Protein AF-0000000080325550 (afdb_homodimer)

Solvent-accessible surface area (backbone atoms only — not comparable to full-atom values): 17969 Å² total; per-residue (Å²): 131,55,72,52,56,52,50,46,54,48,49,55,58,52,45,56,46,51,52,57,49,58,66,58,60,56,87,90,42,40,81,44,50,91,39,94,78,46,65,27,43,44,57,47,51,30,51,45,29,46,37,42,32,52,41,32,48,47,76,74,41,61,54,48,44,37,68,82,51,64,86,69,80,62,86,64,88,43,61,68,49,42,50,50,49,24,50,53,20,41,51,46,22,50,51,42,44,71,70,52,54,76,72,58,34,69,37,67,30,35,36,25,52,65,90,43,76,75,44,78,42,32,29,46,52,49,40,49,49,38,55,49,46,38,43,23,52,47,28,38,50,50,53,54,37,46,68,69,71,39,79,49,74,44,80,93,53,58,24,88,68,34,70,74,120,132,55,72,50,56,50,52,47,53,49,50,54,58,52,45,56,46,49,52,57,52,56,67,58,59,57,89,90,42,41,81,44,52,92,38,93,77,46,65,28,44,44,58,46,52,30,51,45,29,45,37,42,34,51,42,31,48,46,76,73,43,59,55,50,43,36,67,84,51,65,87,71,80,63,86,64,88,45,60,68,50,41,50,49,49,24,51,53,19,42,52,45,22,50,49,42,44,73,69,51,55,77,72,59,34,68,37,68,30,35,36,27,53,68,90,42,76,76,46,77,40,32,29,45,53,50,40,50,49,38,55,49,46,38,44,23,51,47,29,37,48,49,53,54,36,45,69,71,72,38,78,49,75,42,81,94,54,58,23,90,66,33,70,73,123

pLDDT: mean 95.15, std 6.58, range [48.16, 98.81]

Radius of gyration: 19.38 Å; Cα contacts (8 Å, |Δi|>4): 480; chains: 2; bounding box: 51×46×44 Å

Sequence (330 aa):
MSTIQNLLKELIEESAVTRKMLERIPADKHDWQPHEKSMSIKKLAGHIAELPDWISMTFNTDGLNFADYPYQSPVWNSNSDLLEIFEKALEGAKTSLENGKEEDLQLNWTLRNGDQVLMSKTKGEVIRHSMSQIVHHRAQLGVYLRLLDVPIPGSYGPSADEQGFMSTIQNLLKELIEESAVTRKMLERIPADKHDWQPHEKSMSIKKLAGHIAELPDWISMTFNTDGLNFADYPYQSPVWNSNSDLLEIFEKALEGAKTSLENGKEEDLQLNWTLRNGDQVLMSKTKGEVIRHSMSQIVHHRAQLGVYLRLLDVPIPGSYGPSADEQGF

InterPro domains:
  IPR007837 DNA damage-inducible protein DinB [PF05163] (1-159)
  IPR034660 DinB/YfiT-like putative metalloenzymes [G3DSA:1.20.120.450] (2-147)
  IPR034660 DinB/YfiT-like putative metalloenzymes [SSF109854] (1-157)

Nearest PDB structures (foldseek):
  3gor-assembly2_D  TM=7.686E-01  e=1.292E-06  Geobacillus stearothermophilus
  3dka-assembly1_B  TM=8.214E-01  e=3.191E-06  Bacillus subtilis
  3dka-assembly1_A  TM=8.314E-01  e=4.739E-06  Bacillus subtilis
  2p1a-assembly1_A  TM=7.806E-01  e=1.188E-04  Bacillus cereus ATCC 10987
  2p1a-assembly1_B  TM=8.042E-01  e=5.162E-04  Bacillus cereus ATCC 10987

Foldseek 3Di:
DALLVVLLVVLVLQLVQLLQLLLQDDLVQQQPDPDPPDHGNVQLLQLLLQLLLQLLVLLVDQEDECQVPPDDGDDDRDSVRSSVSNVVSSVSSNVSSVPDDSVQQQHWHWYYHVVGTPDIDGSVVSSVVSVVVSVVSSVVSVVVCVVVVTDGADRPAGDPRGNDD/DALLVVLLVVLVLQLVQLLQLLLQDDLVQQQPDPDPPDHGNVQLLQLLLQLLLQLLVLLVDQEDECQVPPDDGDDDRDSVRSSVSNVVSSVSSNVSSVPDDSVQQQHWHWYYHVPGTPDIDGSVVSSVVSVVVSVVSSVVSVVVCVVVVTDGADRPAGDPRGNDD

Organism: NCBI:txid1503925

Structure (mmCIF, N/CA/C/O backbone):
data_AF-0000000080325550-model_v1
#
loop_
_entity.id
_entity.type
_entity.pdbx_description
1 polymer 'Damage-inducible protein DinB'
#
loop_
_atom_site.group_PDB
_atom_site.id
_atom_site.type_symbol
_atom_site.label_atom_id
_atom_site.label_alt_id
_atom_site.label_comp_id
_atom_site.label_asym_id
_atom_site.label_entity_id
_atom_site.label_seq_id
_atom_site.pdbx_PDB_ins_code
_atom_site.Cartn_x
_atom_site.Cartn_y
_atom_site.Cartn_z
_atom_site.occupancy
_atom_site.B_iso_or_equiv
_atom_site.auth_seq_id
_atom_site.auth_comp_id
_atom_site.auth_asym_id
_atom_site.auth_atom_id
_atom_site.pdbx_PDB_model_num
ATOM 1 N N . MET A 1 1 ? 1.054 -16.406 -17.125 1 77.81 1 MET A N 1
ATOM 2 C CA . MET A 1 1 ? 2.301 -15.781 -16.688 1 77.81 1 MET A CA 1
ATOM 3 C C . MET A 1 1 ? 2.822 -16.406 -15.406 1 77.81 1 MET A C 1
ATOM 5 O O . MET A 1 1 ? 2.041 -16.906 -14.594 1 77.81 1 MET A O 1
ATOM 9 N N . SER A 1 2 ? 4.168 -16.391 -15.367 1 90.56 2 SER A N 1
ATOM 10 C CA . SER A 1 2 ? 4.785 -16.922 -14.156 1 90.56 2 SER A CA 1
ATOM 11 C C . SER A 1 2 ? 4.688 -15.938 -13 1 90.56 2 SER A C 1
ATOM 13 O O . SER A 1 2 ? 4.293 -14.789 -13.195 1 90.56 2 SER A O 1
ATOM 15 N N . THR A 1 3 ? 4.934 -16.328 -11.734 1 93.75 3 THR A N 1
ATOM 16 C CA . THR A 1 3 ? 4.914 -15.438 -10.57 1 93.75 3 THR A CA 1
ATOM 17 C C . THR A 1 3 ? 5.918 -14.305 -10.742 1 93.75 3 THR A C 1
ATOM 19 O O . THR A 1 3 ? 5.605 -13.141 -10.461 1 93.75 3 THR A O 1
ATOM 22 N N . ILE A 1 4 ? 7.074 -14.609 -11.273 1 96.44 4 ILE A N 1
ATOM 23 C CA . ILE A 1 4 ? 8.141 -13.625 -11.43 1 96.44 4 ILE A CA 1
ATOM 24 C C . ILE A 1 4 ? 7.727 -12.578 -12.461 1 96.44 4 ILE A C 1
ATOM 26 O O . ILE A 1 4 ? 7.941 -11.383 -12.266 1 96.44 4 ILE A O 1
ATOM 30 N N . GLN A 1 5 ? 7.16 -12.977 -13.508 1 95.56 5 GLN A N 1
ATOM 31 C CA . GLN A 1 5 ? 6.715 -12.047 -14.539 1 95.56 5 GLN A CA 1
ATOM 32 C C . GLN A 1 5 ? 5.629 -11.117 -14 1 95.56 5 GLN A C 1
ATOM 34 O O . GLN A 1 5 ? 5.594 -9.93 -14.344 1 95.56 5 GLN A O 1
ATOM 39 N N . ASN A 1 6 ? 4.734 -11.672 -13.188 1 95.25 6 ASN A N 1
ATOM 40 C CA . ASN A 1 6 ? 3.697 -10.852 -12.578 1 95.25 6 ASN A CA 1
ATOM 41 C C . ASN A 1 6 ? 4.293 -9.812 -11.625 1 95.25 6 ASN A C 1
ATOM 43 O O . ASN A 1 6 ? 3.855 -8.664 -11.602 1 95.25 6 ASN A O 1
ATOM 47 N N . LEU A 1 7 ? 5.277 -10.258 -10.828 1 97.5 7 LEU A N 1
ATOM 48 C CA . LEU A 1 7 ? 5.969 -9.344 -9.93 1 97.5 7 LEU A CA 1
ATOM 49 C C . LEU A 1 7 ? 6.648 -8.219 -10.711 1 97.5 7 LEU A C 1
ATOM 51 O O . LEU A 1 7 ? 6.574 -7.051 -10.32 1 97.5 7 LEU A O 1
ATOM 55 N N . LEU A 1 8 ? 7.293 -8.617 -11.789 1 98.06 8 LEU A N 1
ATOM 56 C CA . LEU A 1 8 ? 8 -7.645 -12.617 1 98.06 8 LEU A CA 1
ATOM 57 C C . LEU A 1 8 ? 7.027 -6.637 -13.219 1 98.06 8 LEU A C 1
ATOM 59 O O . LEU A 1 8 ? 7.262 -5.426 -13.156 1 98.06 8 LEU A O 1
ATOM 63 N N . LYS A 1 9 ? 5.969 -7.105 -13.781 1 97.06 9 LYS A N 1
ATOM 64 C CA . LYS A 1 9 ? 4.953 -6.234 -14.359 1 97.06 9 LYS A CA 1
ATOM 65 C C . LYS A 1 9 ? 4.398 -5.266 -13.328 1 97.06 9 LYS A C 1
ATOM 67 O O . LYS A 1 9 ? 4.293 -4.062 -13.586 1 97.06 9 LYS A O 1
ATOM 72 N N . GLU A 1 10 ? 4.039 -5.762 -12.172 1 97.12 10 GLU A N 1
ATOM 73 C CA . GLU A 1 10 ? 3.51 -4.926 -11.102 1 97.12 10 GLU A CA 1
ATOM 74 C C . GLU A 1 10 ? 4.531 -3.887 -10.656 1 97.12 10 GLU A C 1
ATOM 76 O O . GLU A 1 10 ? 4.191 -2.721 -10.445 1 97.12 10 GLU A O 1
ATOM 81 N N . LEU A 1 11 ? 5.797 -4.324 -10.469 1 98.44 11 LEU A N 1
ATOM 82 C CA . LEU A 1 11 ? 6.855 -3.404 -10.07 1 98.44 11 LEU A CA 1
ATOM 83 C C . LEU A 1 11 ? 6.965 -2.24 -11.047 1 98.44 11 LEU A C 1
ATOM 85 O O . LEU A 1 11 ? 7.059 -1.082 -10.633 1 98.44 11 LEU A O 1
ATOM 89 N N . ILE A 1 12 ? 6.934 -2.537 -12.312 1 97.94 12 ILE A N 1
ATOM 90 C CA . ILE A 1 12 ? 7.074 -1.518 -13.344 1 97.94 12 ILE A CA 1
ATOM 91 C C . ILE A 1 12 ? 5.898 -0.545 -13.273 1 97.94 12 ILE A C 1
ATOM 93 O O . ILE A 1 12 ? 6.094 0.673 -13.289 1 97.94 12 ILE A O 1
ATOM 97 N N . GLU A 1 13 ? 4.699 -1.026 -13.148 1 96.44 13 GLU A N 1
ATOM 98 C CA . GLU A 1 13 ? 3.508 -0.187 -13.086 1 96.44 13 GLU A CA 1
ATOM 99 C C . GLU A 1 13 ? 3.523 0.697 -11.844 1 96.44 13 GLU A C 1
ATOM 101 O O . GLU A 1 13 ? 3.279 1.903 -11.93 1 96.44 13 GLU A O 1
ATOM 106 N N . GLU A 1 14 ? 3.84 0.092 -10.711 1 97.81 14 GLU A N 1
ATOM 107 C CA . GLU A 1 14 ? 3.855 0.833 -9.453 1 97.81 14 GLU A CA 1
ATOM 108 C C . GLU A 1 14 ? 4.977 1.87 -9.438 1 97.81 14 GLU A C 1
ATOM 110 O O . GLU A 1 14 ? 4.816 2.953 -8.875 1 97.81 14 GLU A O 1
ATOM 115 N N . SER A 1 15 ? 6.121 1.512 -10.023 1 98.44 15 SER A N 1
ATOM 116 C CA . SER A 1 15 ? 7.273 2.402 -9.984 1 98.44 15 SER A CA 1
ATOM 117 C C . SER A 1 15 ? 7.027 3.666 -10.805 1 98.44 15 SER A C 1
ATOM 119 O O . SER A 1 15 ? 7.551 4.734 -10.477 1 98.44 15 SER A O 1
ATOM 121 N N . ALA A 1 16 ? 6.234 3.586 -11.852 1 97.62 16 ALA A N 1
ATOM 122 C CA . ALA A 1 16 ? 5.898 4.777 -12.625 1 97.62 16 ALA A CA 1
ATOM 123 C C . ALA A 1 16 ? 5.168 5.805 -11.766 1 97.62 16 ALA A C 1
ATOM 125 O O . ALA A 1 16 ? 5.469 7 -11.828 1 97.62 16 ALA A O 1
ATOM 126 N N . VAL A 1 17 ? 4.258 5.359 -10.953 1 96.94 17 VAL A N 1
ATOM 127 C CA . VAL A 1 17 ? 3.52 6.23 -10.047 1 96.94 17 VAL A CA 1
ATOM 128 C C . VAL A 1 17 ? 4.453 6.758 -8.961 1 96.94 17 VAL A C 1
ATOM 130 O O . VAL A 1 17 ? 4.414 7.941 -8.617 1 96.94 17 VAL A O 1
ATOM 133 N N . THR A 1 18 ? 5.32 5.867 -8.406 1 98.5 18 THR A N 1
ATOM 134 C CA . THR A 1 18 ? 6.25 6.246 -7.348 1 98.5 18 THR A CA 1
ATOM 135 C C . THR A 1 18 ? 7.195 7.344 -7.828 1 98.5 18 THR A C 1
ATOM 137 O O . THR A 1 18 ? 7.438 8.32 -7.117 1 98.5 18 THR A O 1
ATOM 140 N N . ARG A 1 19 ? 7.707 7.164 -9.047 1 98.19 19 ARG A N 1
ATOM 141 C CA . ARG A 1 19 ? 8.609 8.156 -9.617 1 98.19 19 ARG A CA 1
ATOM 142 C C . ARG A 1 19 ? 7.938 9.523 -9.688 1 98.19 19 ARG A C 1
ATOM 144 O O . ARG A 1 19 ? 8.523 10.531 -9.289 1 98.19 19 ARG A O 1
ATOM 151 N N . LYS A 1 20 ? 6.719 9.578 -10.195 1 97.12 20 LYS A N 1
ATOM 152 C CA . LYS A 1 20 ? 5.98 10.828 -10.32 1 97.12 20 LYS A CA 1
ATOM 153 C C . LYS A 1 20 ? 5.762 11.477 -8.953 1 97.12 20 LYS A C 1
ATOM 155 O O . LYS A 1 20 ? 5.84 12.695 -8.82 1 97.12 20 LYS A O 1
ATOM 160 N N . MET A 1 21 ? 5.48 10.68 -7.984 1 97.75 21 MET A N 1
ATOM 161 C CA . MET A 1 21 ? 5.258 11.188 -6.633 1 97.75 21 MET A CA 1
ATOM 162 C C . MET A 1 21 ? 6.527 11.812 -6.066 1 97.75 21 MET A C 1
ATOM 164 O O . MET A 1 21 ? 6.496 12.914 -5.516 1 97.75 21 MET A O 1
ATOM 168 N N . LEU A 1 22 ? 7.629 11.125 -6.18 1 98.25 22 LEU A N 1
ATOM 169 C CA . LEU A 1 22 ? 8.906 11.602 -5.652 1 98.25 22 LEU A CA 1
ATOM 170 C C . LEU A 1 22 ? 9.32 12.898 -6.324 1 98.25 22 LEU A C 1
ATOM 172 O O . LEU A 1 22 ? 9.898 13.781 -5.68 1 98.25 22 LEU A O 1
ATOM 176 N N . GLU A 1 23 ? 8.977 13.039 -7.562 1 97.25 23 GLU A N 1
ATOM 177 C CA . GLU A 1 23 ? 9.336 14.219 -8.344 1 97.25 23 GLU A CA 1
ATOM 178 C C . GLU A 1 23 ? 8.609 15.461 -7.824 1 97.25 23 GLU A C 1
ATOM 180 O O . GLU A 1 23 ? 9.055 16.578 -8.055 1 97.25 23 GLU A O 1
ATOM 185 N N . ARG A 1 24 ? 7.555 15.305 -7.094 1 96.62 24 ARG A N 1
ATOM 186 C CA . ARG A 1 24 ? 6.684 16.406 -6.695 1 96.62 24 ARG A CA 1
ATOM 187 C C . ARG A 1 24 ? 7.16 17.047 -5.395 1 96.62 24 ARG A C 1
ATOM 189 O O . ARG A 1 24 ? 6.625 18.062 -4.961 1 96.62 24 ARG A O 1
ATOM 196 N N . ILE A 1 25 ? 8.148 16.5 -4.738 1 98 25 ILE A N 1
ATOM 197 C CA . ILE A 1 25 ? 8.578 16.984 -3.428 1 98 25 ILE A CA 1
ATOM 198 C C . ILE A 1 25 ? 9.18 18.375 -3.555 1 98 25 ILE A C 1
ATOM 200 O O . ILE A 1 25 ? 10.141 18.578 -4.301 1 98 25 ILE A O 1
ATOM 204 N N . PRO A 1 26 ? 8.625 19.312 -2.852 1 97.75 26 PRO A N 1
ATOM 205 C CA . PRO A 1 26 ? 9.211 20.656 -2.889 1 97.75 26 PRO A CA 1
ATOM 206 C C . PRO A 1 26 ? 10.594 20.703 -2.238 1 97.75 26 PRO A C 1
ATOM 208 O O . PRO A 1 26 ? 10.789 20.156 -1.152 1 97.75 26 PRO A O 1
ATOM 211 N N . ALA A 1 27 ? 11.508 21.453 -2.812 1 95.12 27 ALA A N 1
ATOM 212 C CA . ALA A 1 27 ? 12.898 21.5 -2.387 1 95.12 27 ALA A CA 1
ATOM 213 C C . ALA A 1 27 ? 13.031 22.109 -0.998 1 95.12 27 ALA A C 1
ATOM 215 O O . ALA A 1 27 ? 13.977 21.812 -0.263 1 95.12 27 ALA A O 1
ATOM 216 N N . ASP A 1 28 ? 12.133 22.922 -0.603 1 96.94 28 ASP A N 1
ATOM 217 C CA . ASP A 1 28 ? 12.242 23.641 0.662 1 96.94 28 ASP A CA 1
ATOM 218 C C . ASP A 1 28 ? 11.43 22.953 1.758 1 96.94 28 ASP A C 1
ATOM 220 O O . ASP A 1 28 ? 11.219 23.531 2.828 1 96.94 28 ASP A O 1
ATOM 224 N N . LYS A 1 29 ? 10.969 21.703 1.519 1 97.81 29 LYS A N 1
ATOM 225 C CA . LYS A 1 29 ? 10.109 21.047 2.5 1 97.81 29 LYS A CA 1
ATOM 226 C C . LYS A 1 29 ? 10.695 19.703 2.947 1 97.81 29 LYS A C 1
ATOM 228 O O . LYS A 1 29 ? 9.992 18.859 3.5 1 97.81 29 LYS A O 1
ATOM 233 N N . HIS A 1 30 ? 11.914 19.438 2.762 1 96.94 30 HIS A N 1
ATOM 234 C CA . HIS A 1 30 ? 12.555 18.172 3.072 1 96.94 30 HIS A CA 1
ATOM 235 C C . HIS A 1 30 ? 12.398 17.812 4.547 1 96.94 30 HIS A C 1
ATOM 237 O O . HIS A 1 30 ? 12.164 16.656 4.891 1 96.94 30 HIS A O 1
ATOM 243 N N . ASP A 1 31 ? 12.461 18.812 5.402 1 97 31 ASP A N 1
ATOM 244 C CA . ASP A 1 31 ? 12.453 18.547 6.836 1 97 31 ASP A CA 1
ATOM 245 C C . ASP A 1 31 ? 11.039 18.609 7.398 1 97 31 ASP A C 1
ATOM 247 O O . ASP A 1 31 ? 10.828 18.406 8.602 1 97 31 ASP A O 1
ATOM 251 N N . TRP A 1 32 ? 10.109 18.875 6.57 1 98.19 32 TRP A N 1
ATOM 252 C CA . TRP A 1 32 ? 8.727 19.016 7.008 1 98.19 32 TRP A CA 1
ATOM 253 C C . TRP A 1 32 ? 8.125 17.656 7.355 1 98.19 32 TRP A C 1
ATOM 255 O O . TRP A 1 32 ? 8.43 16.656 6.707 1 98.19 32 TRP A O 1
ATOM 265 N N . GLN A 1 33 ? 7.285 17.578 8.344 1 98.25 33 GLN A N 1
ATOM 266 C CA . GLN A 1 33 ? 6.484 16.422 8.734 1 98.25 33 GLN A CA 1
ATOM 267 C C . GLN A 1 33 ? 5.113 16.859 9.25 1 98.25 33 GLN A C 1
ATOM 269 O O . GLN A 1 33 ? 4.977 17.922 9.844 1 98.25 33 GLN A O 1
ATOM 274 N N . PRO A 1 34 ? 4.105 16.047 9.039 1 98 34 PRO A N 1
ATOM 275 C CA . PRO A 1 34 ? 2.75 16.469 9.406 1 98 34 PRO A CA 1
ATOM 276 C C . PRO A 1 34 ? 2.486 16.359 10.906 1 98 34 PRO A C 1
ATOM 278 O O . PRO A 1 34 ? 1.552 16.984 11.414 1 98 34 PRO A O 1
ATOM 281 N N . HIS A 1 35 ? 3.258 15.562 11.609 1 97.56 35 HIS A N 1
ATOM 282 C CA . HIS A 1 35 ? 3.145 15.266 13.031 1 97.56 35 HIS A CA 1
ATOM 283 C C . HIS A 1 35 ? 4.504 14.922 13.633 1 97.56 35 HIS A C 1
ATOM 285 O O . HIS A 1 35 ? 5.363 14.359 12.953 1 97.56 35 HIS A O 1
ATOM 291 N N . GLU A 1 36 ? 4.75 15.227 14.883 1 96.94 36 GLU A N 1
ATOM 292 C CA . GLU A 1 36 ? 6.051 15.023 15.508 1 96.94 36 GLU A CA 1
ATOM 293 C C . GLU A 1 36 ? 6.434 13.547 15.516 1 96.94 36 GLU A C 1
ATOM 295 O O . GLU A 1 36 ? 7.617 13.203 15.477 1 96.94 36 GLU A O 1
ATOM 300 N N . LYS A 1 37 ? 5.41 12.664 15.469 1 95.56 37 LYS A N 1
ATOM 301 C CA . LYS A 1 37 ? 5.684 11.227 15.477 1 95.56 37 LYS A CA 1
ATOM 302 C C . LYS A 1 37 ? 5.84 10.688 14.062 1 95.56 37 LYS A C 1
ATOM 304 O O . LYS A 1 37 ? 6.133 9.508 13.867 1 95.56 37 LYS A O 1
ATOM 309 N N . SER A 1 38 ? 5.617 11.477 13.062 1 96.81 38 SER A N 1
ATOM 310 C CA . SER A 1 38 ? 5.746 11.062 11.672 1 96.81 38 SER A CA 1
ATOM 311 C C . SER A 1 38 ? 7.168 11.281 11.164 1 96.81 38 SER A C 1
ATOM 313 O O . SER A 1 38 ? 7.883 12.156 11.648 1 96.81 38 SER A O 1
ATOM 315 N N . MET A 1 39 ? 7.566 10.484 10.203 1 96.38 39 MET A N 1
ATOM 316 C CA . MET A 1 39 ? 8.812 10.758 9.5 1 96.38 39 MET A CA 1
ATOM 317 C C . MET A 1 39 ? 8.75 12.094 8.766 1 96.38 39 MET A C 1
ATOM 319 O O . MET A 1 39 ? 7.688 12.484 8.281 1 96.38 39 MET A O 1
ATOM 323 N N . SER A 1 40 ? 9.906 12.727 8.656 1 97.81 40 SER A N 1
ATOM 324 C CA . SER A 1 40 ? 10.008 13.859 7.746 1 97.81 40 SER A CA 1
ATOM 325 C C . SER A 1 40 ? 9.898 13.406 6.293 1 97.81 40 SER A C 1
ATOM 327 O O . SER A 1 40 ? 10.055 12.227 5.988 1 97.81 40 SER A O 1
ATOM 329 N N . ILE A 1 41 ? 9.609 14.344 5.414 1 98.5 41 ILE A N 1
ATOM 330 C CA . ILE A 1 41 ? 9.586 14.039 3.986 1 98.5 41 ILE A CA 1
ATOM 331 C C . ILE A 1 41 ? 10.922 13.445 3.562 1 98.5 41 ILE A C 1
ATOM 333 O O . ILE A 1 41 ? 10.961 12.469 2.807 1 98.5 41 ILE A O 1
ATOM 337 N N . LYS A 1 42 ? 11.984 14 4.012 1 97.94 42 LYS A N 1
ATOM 338 C CA . LYS A 1 42 ? 13.312 13.516 3.65 1 97.94 42 LYS A CA 1
ATOM 339 C C . LYS A 1 42 ? 13.492 12.047 4.027 1 97.94 42 LYS A C 1
ATOM 341 O O . LYS A 1 42 ? 13.922 11.242 3.205 1 97.94 42 LYS A O 1
ATOM 346 N N . LYS A 1 43 ? 13.18 11.688 5.215 1 97.44 43 LYS A N 1
ATOM 347 C CA . LYS A 1 43 ? 13.312 10.312 5.684 1 97.44 43 LYS A CA 1
ATOM 348 C C . LYS A 1 43 ? 12.367 9.383 4.934 1 97.44 43 LYS A C 1
ATOM 350 O O . LYS A 1 43 ? 12.773 8.312 4.469 1 97.44 43 LYS A O 1
ATOM 355 N N . LEU A 1 44 ? 11.125 9.789 4.82 1 98.25 44 LEU A N 1
ATOM 356 C CA . LEU A 1 44 ? 10.102 8.969 4.18 1 98.25 44 LEU A CA 1
ATOM 357 C C . LEU A 1 44 ? 10.43 8.742 2.709 1 98.25 44 LEU A C 1
ATOM 359 O O . LEU A 1 44 ? 10.398 7.602 2.23 1 98.25 44 LEU A O 1
ATOM 363 N N . ALA A 1 45 ? 10.758 9.797 2.014 1 98.62 45 ALA A N 1
ATOM 364 C CA . ALA A 1 45 ? 11.055 9.711 0.587 1 98.62 45 ALA A CA 1
ATOM 365 C C . ALA A 1 45 ? 12.305 8.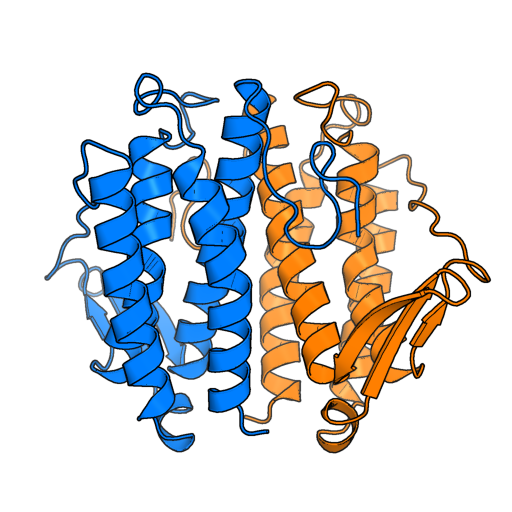883 0.336 1 98.62 45 ALA A C 1
ATOM 367 O O . ALA A 1 45 ? 12.367 8.109 -0.619 1 98.62 45 ALA A O 1
ATOM 368 N N . GLY A 1 46 ? 13.289 9.133 1.174 1 98.31 46 GLY A N 1
ATOM 369 C CA . GLY A 1 46 ? 14.469 8.289 1.069 1 98.31 46 GLY A CA 1
ATOM 370 C C . GLY A 1 46 ? 14.172 6.812 1.229 1 98.31 46 GLY A C 1
ATOM 371 O O . GLY A 1 46 ? 14.688 5.984 0.477 1 98.31 46 GLY A O 1
ATOM 372 N N . HIS A 1 47 ? 13.359 6.461 2.215 1 97.94 47 HIS A N 1
ATOM 373 C CA . HIS A 1 47 ? 12.961 5.078 2.447 1 97.94 47 HIS A CA 1
ATOM 374 C C . HIS A 1 47 ? 12.203 4.512 1.255 1 97.94 47 HIS A C 1
ATOM 376 O O . HIS A 1 47 ? 12.484 3.402 0.8 1 97.94 47 HIS A O 1
ATOM 382 N N . ILE A 1 48 ? 11.266 5.258 0.728 1 98.62 48 ILE A N 1
ATOM 383 C CA . ILE A 1 48 ? 10.516 4.836 -0.452 1 98.62 48 ILE A CA 1
ATOM 384 C C . ILE A 1 48 ? 11.484 4.535 -1.595 1 98.62 48 ILE A C 1
ATOM 386 O O . ILE A 1 48 ? 11.375 3.5 -2.256 1 98.62 48 ILE A O 1
ATOM 390 N N . ALA A 1 49 ? 12.414 5.406 -1.828 1 98.69 49 ALA A N 1
ATOM 391 C CA . ALA A 1 49 ? 13.32 5.336 -2.975 1 98.69 49 ALA A CA 1
ATOM 392 C C . ALA A 1 49 ? 14.203 4.094 -2.906 1 98.69 49 ALA A C 1
ATOM 394 O O . ALA A 1 49 ? 14.547 3.514 -3.938 1 98.69 49 ALA A O 1
ATOM 395 N N . GLU A 1 50 ? 14.547 3.65 -1.761 1 98.19 50 GLU A N 1
ATOM 396 C CA . GLU A 1 50 ? 15.5 2.555 -1.628 1 98.19 50 GLU A CA 1
ATOM 397 C C . GLU A 1 50 ? 14.789 1.204 -1.609 1 98.19 50 GLU A C 1
ATOM 399 O O . GLU A 1 50 ? 15.43 0.161 -1.787 1 98.19 50 GLU A O 1
ATOM 404 N N . LEU A 1 51 ? 13.555 1.128 -1.39 1 98.06 51 LEU A N 1
ATOM 405 C CA . LEU A 1 51 ? 12.812 -0.088 -1.07 1 98.06 51 LEU A CA 1
ATOM 406 C C . LEU A 1 51 ? 12.914 -1.101 -2.205 1 98.06 51 LEU A C 1
ATOM 408 O O . LEU A 1 51 ? 12.961 -2.309 -1.963 1 98.06 51 LEU A O 1
ATOM 412 N N . PRO A 1 52 ? 12.938 -0.66 -3.506 1 98.5 52 PRO A N 1
ATOM 413 C CA . PRO A 1 52 ? 13.117 -1.664 -4.559 1 98.5 52 PRO A CA 1
ATOM 414 C C . PRO A 1 52 ? 14.406 -2.473 -4.387 1 98.5 52 PRO A C 1
ATOM 416 O O . PRO A 1 52 ? 14.492 -3.609 -4.859 1 98.5 52 PRO A O 1
ATOM 419 N N . ASP A 1 53 ? 15.375 -1.937 -3.697 1 97.44 53 ASP A N 1
ATOM 420 C CA . ASP A 1 53 ? 16.625 -2.643 -3.461 1 97.44 53 ASP A CA 1
ATOM 421 C C . ASP A 1 53 ? 16.406 -3.914 -2.646 1 97.44 53 ASP A C 1
ATOM 423 O O . ASP A 1 53 ? 17.219 -4.84 -2.689 1 97.44 53 ASP A O 1
ATOM 427 N N . TRP A 1 54 ? 15.383 -3.945 -1.849 1 96.5 54 TRP A N 1
ATOM 428 C CA . TRP A 1 54 ? 15.07 -5.133 -1.062 1 96.5 54 TRP A CA 1
ATOM 429 C C . TRP A 1 54 ? 14.805 -6.332 -1.967 1 96.5 54 TRP A C 1
ATOM 431 O O . TRP A 1 54 ? 15.062 -7.477 -1.582 1 96.5 54 TRP A O 1
ATOM 441 N N . ILE A 1 55 ? 14.266 -6.098 -3.141 1 98.25 55 ILE A N 1
ATOM 442 C CA . ILE A 1 55 ? 14.008 -7.172 -4.094 1 98.25 55 ILE A CA 1
ATOM 443 C C . ILE A 1 55 ? 15.336 -7.781 -4.547 1 98.25 55 ILE A C 1
ATOM 445 O O . ILE A 1 55 ? 15.508 -9 -4.512 1 98.25 55 ILE A O 1
ATOM 449 N N . SER A 1 56 ? 16.281 -6.93 -4.938 1 97.88 56 SER A N 1
ATOM 450 C CA . SER A 1 56 ? 17.609 -7.414 -5.332 1 97.88 56 SER A CA 1
ATOM 451 C C . SER A 1 56 ? 18.297 -8.141 -4.184 1 97.88 56 SER A C 1
ATOM 453 O O . SER A 1 56 ? 18.859 -9.219 -4.367 1 97.88 56 SER A O 1
ATOM 455 N N . MET A 1 57 ? 18.281 -7.52 -3.021 1 96.75 57 MET A N 1
ATOM 456 C CA . MET A 1 57 ? 18.891 -8.102 -1.832 1 96.75 57 MET A CA 1
ATOM 457 C C . MET A 1 57 ? 18.328 -9.484 -1.54 1 96.75 57 MET A C 1
ATOM 459 O O . MET A 1 57 ? 19.062 -10.406 -1.207 1 96.75 57 MET A O 1
ATOM 463 N N . THR A 1 58 ? 17.016 -9.633 -1.665 1 97.44 58 THR A N 1
ATOM 464 C CA . THR A 1 58 ? 16.328 -10.883 -1.361 1 97.44 58 THR A CA 1
ATOM 465 C C . THR A 1 58 ? 16.812 -12 -2.273 1 97.44 58 THR A C 1
ATOM 467 O O . THR A 1 58 ? 17 -13.141 -1.826 1 97.44 58 THR A O 1
ATOM 470 N N . PHE A 1 59 ? 17.016 -11.719 -3.562 1 97.12 59 PHE A N 1
ATOM 471 C CA . PHE A 1 59 ? 17.484 -12.734 -4.5 1 97.12 59 PHE A CA 1
ATOM 472 C C . PHE A 1 59 ? 18.938 -13.094 -4.215 1 97.12 59 PHE A C 1
ATOM 474 O O . PHE A 1 59 ? 19.359 -14.234 -4.445 1 97.12 59 PHE A O 1
ATOM 481 N N . ASN A 1 60 ? 19.672 -12.195 -3.664 1 96.06 60 ASN A N 1
ATOM 482 C CA . ASN A 1 60 ? 21.125 -12.367 -3.635 1 96.06 60 ASN A CA 1
ATOM 483 C C . ASN A 1 60 ? 21.609 -12.758 -2.244 1 96.06 60 ASN A C 1
ATOM 485 O O . ASN A 1 60 ? 22.812 -12.945 -2.037 1 96.06 60 ASN A O 1
ATOM 489 N N . THR A 1 61 ? 20.766 -12.82 -1.307 1 96.69 61 THR A N 1
ATOM 490 C CA . THR A 1 61 ? 21.141 -13.203 0.052 1 96.69 61 THR A CA 1
ATOM 491 C C . THR A 1 61 ? 20.109 -14.156 0.646 1 96.69 61 THR A C 1
ATOM 493 O O . THR A 1 61 ? 19.062 -14.391 0.052 1 96.69 61 THR A O 1
ATOM 496 N N . ASP A 1 62 ? 20.484 -14.75 1.852 1 96.44 62 ASP A N 1
ATOM 497 C CA . ASP A 1 62 ? 19.547 -15.609 2.568 1 96.44 62 ASP A CA 1
ATOM 498 C C . ASP A 1 62 ? 18.969 -14.898 3.789 1 96.44 62 ASP A C 1
ATOM 500 O O . ASP A 1 62 ? 18.25 -15.508 4.582 1 96.44 62 ASP A O 1
ATOM 504 N N . GLY A 1 63 ? 19.344 -13.641 3.939 1 96.25 63 GLY A N 1
ATOM 505 C CA . GLY A 1 63 ? 18.875 -12.859 5.066 1 96.25 63 GLY A CA 1
ATOM 506 C C . GLY A 1 63 ? 19.672 -11.586 5.289 1 96.25 63 GLY A C 1
ATOM 507 O O . GLY A 1 63 ? 20.562 -11.258 4.496 1 96.25 63 GLY A O 1
ATOM 508 N N . LEU A 1 64 ? 19.25 -10.805 6.258 1 94 64 LEU A N 1
ATOM 509 C CA . LEU A 1 64 ? 19.891 -9.57 6.684 1 94 64 LEU A CA 1
ATOM 510 C C . LEU A 1 64 ? 19.922 -9.469 8.203 1 94 64 LEU A C 1
ATOM 512 O O . LEU A 1 64 ? 18.953 -9.812 8.875 1 94 64 LEU A O 1
ATOM 516 N N . ASN A 1 65 ? 20.984 -9.148 8.703 1 94.5 65 ASN A N 1
ATOM 517 C CA . ASN A 1 65 ? 21.156 -8.93 10.141 1 94.5 65 ASN A CA 1
ATOM 518 C C . ASN A 1 65 ? 21.484 -7.473 10.453 1 94.5 65 ASN A C 1
ATOM 520 O O . ASN A 1 65 ? 22.609 -7.023 10.211 1 94.5 65 ASN A O 1
ATOM 524 N N . PHE A 1 66 ? 20.578 -6.777 11.094 1 90.81 66 PHE A N 1
ATOM 525 C CA . PHE A 1 66 ? 20.734 -5.355 11.375 1 90.81 66 PHE A CA 1
ATOM 526 C C . PHE A 1 66 ? 21.875 -5.129 12.367 1 90.81 66 PHE A C 1
ATOM 528 O O . PHE A 1 66 ? 22.484 -4.059 12.391 1 90.81 66 PHE A O 1
ATOM 535 N N . ALA A 1 67 ? 22.109 -6.047 13.195 1 92.38 67 ALA A N 1
ATOM 536 C CA . ALA A 1 67 ? 23.203 -5.914 14.148 1 92.38 67 ALA A CA 1
ATOM 537 C C . ALA A 1 67 ? 24.547 -5.797 13.438 1 92.38 67 ALA A C 1
ATOM 539 O O . ALA A 1 67 ? 25.453 -5.102 13.906 1 92.38 67 ALA A O 1
ATOM 540 N N . ASP A 1 68 ? 24.688 -6.457 12.336 1 91.31 68 ASP A N 1
ATOM 541 C CA . ASP A 1 68 ? 25.906 -6.441 11.547 1 91.31 68 ASP A CA 1
ATOM 542 C C . ASP A 1 68 ? 25.906 -5.289 10.547 1 91.31 68 ASP A C 1
ATOM 544 O O . ASP A 1 68 ? 26.953 -4.762 10.188 1 91.31 68 ASP A O 1
ATOM 548 N N . TYR A 1 69 ? 24.719 -4.973 10.109 1 88.12 69 TYR A N 1
ATOM 549 C CA . TYR A 1 69 ? 24.516 -3.93 9.109 1 88.12 69 TYR A CA 1
ATOM 550 C C . TYR A 1 69 ? 23.406 -2.969 9.531 1 88.12 69 TYR A C 1
ATOM 552 O O . TYR A 1 69 ? 22.281 -3.061 9.047 1 88.12 69 TYR A O 1
ATOM 560 N N . PRO A 1 70 ? 23.719 -2.023 10.352 1 86.69 70 PRO A N 1
ATOM 561 C CA . PRO A 1 70 ? 22.688 -1.097 10.828 1 86.69 70 PRO A CA 1
ATOM 562 C C . PRO A 1 70 ? 22.047 -0.299 9.695 1 86.69 70 PRO A C 1
ATOM 564 O O . PRO A 1 70 ? 22.734 0.11 8.75 1 86.69 70 P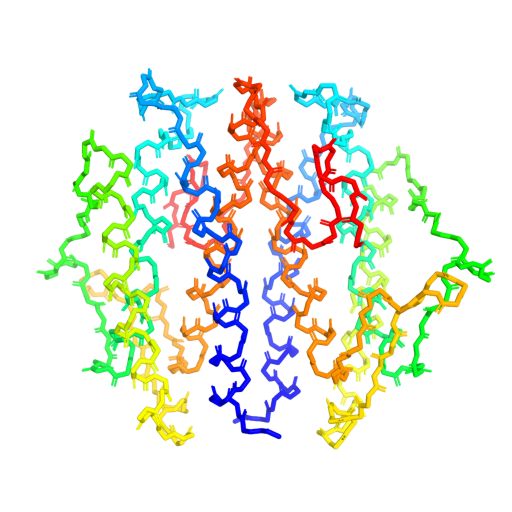RO A O 1
ATOM 567 N N . TYR A 1 71 ? 20.828 -0.256 9.805 1 83.62 71 TYR A N 1
ATOM 568 C CA . TYR A 1 71 ? 20.094 0.495 8.797 1 83.62 71 TYR A CA 1
ATOM 569 C C . TYR A 1 71 ? 20.562 1.942 8.742 1 83.62 71 TYR A C 1
ATOM 571 O O . TYR A 1 71 ? 20.719 2.594 9.773 1 83.62 71 TYR A O 1
ATOM 579 N N . GLN A 1 72 ? 20.828 2.41 7.508 1 87.88 72 GLN A N 1
ATOM 580 C CA . GLN A 1 72 ? 21.141 3.812 7.25 1 87.88 72 GLN A CA 1
ATOM 581 C C . GLN A 1 72 ? 20.188 4.41 6.227 1 87.88 72 GLN A C 1
ATOM 583 O O . GLN A 1 72 ? 20.078 3.916 5.102 1 87.88 72 GLN A O 1
ATOM 588 N N . SER A 1 73 ? 19.578 5.449 6.609 1 89.94 73 SER A N 1
ATOM 589 C CA . SER A 1 73 ? 18.703 6.141 5.668 1 89.94 73 SER A CA 1
ATOM 590 C C . SER A 1 73 ? 19.484 6.691 4.484 1 89.94 73 SER A C 1
ATOM 592 O O . SER A 1 73 ? 20.594 7.211 4.656 1 89.94 73 SER A O 1
ATOM 594 N N . PRO A 1 74 ? 18.906 6.57 3.311 1 94.5 74 PRO A N 1
ATOM 595 C CA . PRO A 1 74 ? 19.578 7.188 2.17 1 94.5 74 PRO A CA 1
ATOM 596 C C . PRO A 1 74 ? 19.797 8.688 2.354 1 94.5 74 PRO A C 1
ATOM 598 O O . PRO A 1 74 ? 18.922 9.375 2.896 1 94.5 74 PRO A O 1
ATOM 601 N N . VAL A 1 75 ? 20.938 9.109 1.878 1 95.25 75 VAL A N 1
ATOM 602 C CA . VAL A 1 75 ? 21.25 10.531 1.937 1 95.25 75 VAL A CA 1
ATOM 603 C C . VAL A 1 75 ? 21.016 11.172 0.571 1 95.25 75 VAL A C 1
ATOM 605 O O . VAL A 1 75 ? 21.562 10.727 -0.436 1 95.25 75 VAL A O 1
ATOM 608 N N . TRP A 1 76 ? 20.203 12.195 0.57 1 96.56 76 TRP A N 1
ATOM 609 C CA . TRP A 1 76 ? 19.922 12.945 -0.648 1 96.56 76 TRP A CA 1
ATOM 610 C C . TRP A 1 76 ? 19.609 14.406 -0.328 1 96.56 76 TRP A C 1
ATOM 612 O O . TRP A 1 76 ? 19.156 14.727 0.774 1 96.56 76 TRP A O 1
ATOM 622 N N . ASN A 1 77 ? 19.953 15.258 -1.251 1 94.69 77 ASN A N 1
ATOM 623 C CA . ASN A 1 77 ? 19.812 16.688 -0.973 1 94.69 77 ASN A CA 1
ATOM 624 C C . ASN A 1 77 ? 19.031 17.391 -2.076 1 94.69 77 ASN A C 1
ATOM 626 O O . ASN A 1 77 ? 18.797 18.609 -1.999 1 94.69 77 ASN A O 1
ATOM 630 N N . SER A 1 78 ? 18.688 16.734 -3.127 1 95.31 78 SER A N 1
ATOM 631 C CA . SER A 1 78 ? 17.859 17.25 -4.215 1 95.31 78 SER A CA 1
ATOM 632 C C . SER A 1 78 ? 16.953 16.172 -4.777 1 95.31 78 SER A C 1
ATOM 634 O O . SER A 1 78 ? 17.203 14.977 -4.59 1 95.31 78 SER A O 1
ATOM 636 N N . ASN A 1 79 ? 15.898 16.594 -5.414 1 94.94 79 ASN A N 1
ATOM 637 C CA . ASN A 1 79 ? 15.016 15.617 -6.055 1 94.94 79 ASN A CA 1
ATOM 638 C C . ASN A 1 79 ? 15.773 14.766 -7.07 1 94.94 79 ASN A C 1
ATOM 640 O O . ASN A 1 79 ? 15.477 13.578 -7.238 1 94.94 79 ASN A O 1
ATOM 644 N N . SER A 1 80 ? 16.703 15.43 -7.742 1 96.62 80 SER A N 1
ATOM 645 C CA . SER A 1 80 ? 17.516 14.68 -8.703 1 96.62 80 SER A CA 1
ATOM 646 C C . SER A 1 80 ? 18.281 13.562 -8.016 1 96.62 80 SER A C 1
ATOM 648 O O . SER A 1 80 ? 18.328 12.438 -8.516 1 96.62 80 SER A O 1
ATOM 650 N N . ASP A 1 81 ? 18.922 13.883 -6.848 1 97.44 81 ASP A N 1
ATOM 651 C CA . ASP A 1 81 ? 19.609 12.867 -6.051 1 97.44 81 ASP A CA 1
ATOM 652 C C . ASP A 1 81 ? 18.656 11.734 -5.676 1 97.44 81 ASP A C 1
ATOM 654 O O . ASP A 1 81 ? 19.016 10.555 -5.785 1 97.44 81 ASP A O 1
ATOM 658 N N . LEU A 1 82 ? 17.547 12.078 -5.23 1 98.31 82 LEU A N 1
ATOM 659 C CA . LEU A 1 82 ? 16.531 11.133 -4.781 1 98.31 82 LEU A CA 1
ATOM 660 C C . LEU A 1 82 ? 16.094 10.211 -5.918 1 98.31 82 LEU A C 1
ATOM 662 O O . LEU A 1 82 ? 16.016 8.992 -5.742 1 98.31 82 LEU A O 1
ATOM 666 N N . LEU A 1 83 ? 15.852 10.773 -7.086 1 98.31 83 LEU A N 1
ATOM 667 C CA . LEU A 1 83 ? 15.414 10 -8.242 1 98.31 83 LEU A CA 1
ATOM 668 C C . LEU A 1 83 ? 16.531 9.07 -8.719 1 98.31 83 LEU A C 1
ATOM 670 O O . LEU A 1 83 ? 16.25 7.969 -9.211 1 98.31 83 LEU A O 1
ATOM 674 N N . GLU A 1 84 ? 17.719 9.484 -8.617 1 98.38 84 GLU A N 1
ATOM 675 C CA . GLU A 1 84 ? 18.828 8.617 -8.977 1 98.38 84 GLU A CA 1
ATOM 676 C C . GLU A 1 84 ? 18.891 7.391 -8.078 1 98.38 84 GLU A C 1
ATOM 678 O O . GLU A 1 84 ? 19.141 6.277 -8.547 1 98.38 84 GLU A O 1
ATOM 683 N N . ILE A 1 85 ? 18.75 7.613 -6.762 1 98.44 85 ILE A N 1
ATOM 684 C CA . ILE A 1 85 ? 18.703 6.504 -5.816 1 98.44 85 ILE A CA 1
ATOM 685 C C . ILE A 1 85 ? 17.578 5.539 -6.215 1 98.44 85 ILE A C 1
ATOM 687 O O . ILE A 1 85 ? 17.797 4.328 -6.305 1 98.44 85 ILE A O 1
ATOM 691 N N . PHE A 1 86 ? 16.438 6.082 -6.496 1 98.81 86 PHE A N 1
ATOM 692 C CA . PHE A 1 86 ? 15.273 5.285 -6.855 1 98.81 86 PHE A CA 1
ATOM 693 C C . PHE A 1 86 ? 15.523 4.5 -8.133 1 98.81 86 PHE A C 1
ATOM 695 O O . PHE A 1 86 ? 15.258 3.297 -8.195 1 98.81 86 PHE A O 1
ATOM 702 N N . GLU A 1 87 ? 15.992 5.152 -9.156 1 98.56 87 GLU A N 1
ATOM 703 C CA . GLU A 1 87 ? 16.219 4.531 -10.461 1 98.56 87 GLU A CA 1
ATOM 704 C C . GLU A 1 87 ? 17.25 3.414 -10.375 1 98.56 87 GLU A C 1
ATOM 706 O O . GLU A 1 87 ? 17.094 2.371 -11.016 1 98.56 87 GLU A O 1
ATOM 711 N N . LYS A 1 88 ? 18.281 3.658 -9.688 1 98.56 88 LYS A N 1
ATOM 712 C CA . LYS A 1 88 ? 19.281 2.623 -9.508 1 98.56 88 LYS A CA 1
ATOM 713 C C . LYS A 1 88 ? 18.703 1.404 -8.797 1 98.56 88 LYS A C 1
ATOM 715 O O . LYS A 1 88 ? 18.938 0.267 -9.211 1 98.56 88 LYS A O 1
ATOM 720 N N . ALA A 1 89 ? 18 1.623 -7.68 1 98.56 89 ALA A N 1
ATOM 721 C CA . ALA A 1 89 ? 17.359 0.536 -6.949 1 98.56 89 ALA A CA 1
ATOM 722 C C . ALA A 1 89 ? 16.391 -0.233 -7.852 1 98.56 89 ALA A C 1
ATOM 724 O O . ALA A 1 89 ? 16.375 -1.466 -7.848 1 98.56 89 ALA A O 1
ATOM 725 N N . LEU A 1 90 ? 15.594 0.516 -8.633 1 98.75 90 LEU A N 1
ATOM 726 C CA . LEU A 1 90 ? 14.609 -0.071 -9.531 1 98.75 90 LEU A CA 1
ATOM 727 C C . LEU A 1 90 ? 15.281 -0.928 -10.602 1 98.75 90 LEU A C 1
ATOM 729 O O . LEU A 1 90 ? 14.82 -2.031 -10.898 1 98.75 90 LEU A O 1
ATOM 733 N N . GLU A 1 91 ? 16.312 -0.389 -11.172 1 98.69 91 GLU A N 1
ATOM 734 C CA . GLU A 1 91 ? 17.047 -1.138 -12.195 1 98.69 91 GLU A CA 1
ATOM 735 C C . GLU A 1 91 ? 17.578 -2.453 -11.641 1 98.69 91 GLU A C 1
ATOM 737 O O . GLU A 1 91 ? 17.5 -3.49 -12.297 1 98.69 91 GLU A O 1
ATOM 742 N N . GLY A 1 92 ? 18.172 -2.426 -10.508 1 98.62 92 GLY A N 1
ATOM 743 C CA . GLY A 1 92 ? 18.625 -3.65 -9.867 1 98.62 92 GLY A CA 1
ATOM 744 C C . GLY A 1 92 ? 17.5 -4.637 -9.617 1 98.62 92 GLY A C 1
ATOM 745 O O . GLY A 1 92 ? 17.656 -5.84 -9.852 1 98.62 92 GLY A O 1
ATOM 746 N N . ALA A 1 93 ? 16.406 -4.148 -9.125 1 98.75 93 ALA A N 1
ATOM 747 C CA . ALA A 1 93 ? 15.242 -4.988 -8.859 1 98.75 93 ALA A CA 1
ATOM 748 C C . ALA A 1 93 ? 14.734 -5.648 -10.133 1 98.75 93 ALA A C 1
ATOM 750 O O . ALA A 1 93 ? 14.477 -6.855 -10.164 1 98.75 93 ALA A O 1
ATOM 751 N N . LYS A 1 94 ? 14.586 -4.836 -11.188 1 98.62 94 LYS A N 1
ATOM 752 C CA . LYS A 1 94 ? 14.133 -5.359 -12.477 1 98.62 94 LYS A CA 1
ATOM 753 C C . LYS A 1 94 ? 15.062 -6.453 -12.984 1 98.62 94 LYS A C 1
ATOM 755 O O . LYS A 1 94 ? 14.609 -7.52 -13.406 1 98.62 94 LYS A O 1
ATOM 760 N N . THR A 1 95 ? 16.312 -6.199 -12.93 1 98.56 95 THR A N 1
ATOM 761 C CA . THR A 1 95 ? 17.312 -7.152 -13.391 1 98.56 95 THR A CA 1
ATOM 762 C C . THR A 1 95 ? 17.234 -8.453 -12.594 1 98.56 95 THR A C 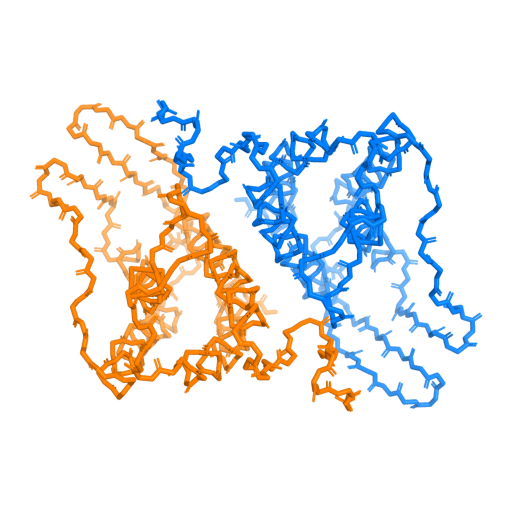1
ATOM 764 O O . THR A 1 95 ? 17.281 -9.539 -13.164 1 98.56 95 THR A O 1
ATOM 767 N N . SER A 1 96 ? 17.109 -8.336 -11.297 1 98.44 96 SER A N 1
ATOM 768 C CA . SER A 1 96 ? 17.016 -9.5 -10.43 1 98.44 96 SER A CA 1
ATOM 769 C C . SER A 1 96 ? 15.773 -10.328 -10.742 1 98.44 96 SER A C 1
ATOM 771 O O . SER A 1 96 ? 15.836 -11.555 -10.773 1 98.44 96 SER A O 1
ATOM 773 N N . LEU A 1 97 ? 14.656 -9.664 -10.93 1 98.31 97 LEU A N 1
ATOM 774 C CA . LEU A 1 97 ? 13.422 -10.367 -11.273 1 98.31 97 LEU A CA 1
ATOM 775 C C . LEU A 1 97 ? 13.531 -11.008 -12.656 1 98.31 97 LEU A C 1
ATOM 777 O O . LEU A 1 97 ? 13.102 -12.141 -12.852 1 98.31 97 LEU A O 1
ATOM 781 N N . GLU A 1 98 ? 14.133 -10.32 -13.602 1 97.62 98 GLU A N 1
ATOM 782 C CA . GLU A 1 98 ? 14.289 -10.836 -14.953 1 97.62 98 GLU A CA 1
ATOM 783 C C . GLU A 1 98 ? 15.172 -12.078 -14.977 1 97.62 98 GLU A C 1
ATOM 785 O O . GLU A 1 98 ? 14.938 -13 -15.766 1 97.62 98 GLU A O 1
ATOM 790 N N . ASN A 1 99 ? 16.094 -12.125 -14.133 1 97.19 99 ASN A N 1
ATOM 791 C CA . ASN A 1 99 ? 17.062 -13.219 -14.125 1 97.19 99 ASN A CA 1
ATOM 792 C C . ASN A 1 99 ? 16.672 -14.297 -13.109 1 97.19 99 ASN A C 1
ATOM 794 O O . ASN A 1 99 ? 17.281 -15.375 -13.086 1 97.19 99 ASN A O 1
ATOM 798 N N . GLY A 1 100 ? 15.727 -13.891 -12.273 1 96.19 100 GLY A N 1
ATOM 799 C CA . GLY A 1 100 ? 15.336 -14.82 -11.219 1 96.19 100 GLY A CA 1
ATOM 800 C C . GLY A 1 100 ? 14.609 -16.047 -11.742 1 96.19 100 GLY A C 1
ATOM 801 O O . GLY A 1 100 ? 14.078 -16.031 -12.852 1 96.19 100 GLY A O 1
ATOM 802 N N . LYS A 1 101 ? 14.703 -17.203 -10.945 1 96.62 101 LYS A N 1
ATOM 803 C CA . LYS A 1 101 ? 13.969 -18.422 -11.227 1 96.62 101 LYS A CA 1
ATOM 804 C C . LYS A 1 101 ? 12.828 -18.625 -10.242 1 96.62 101 LYS A C 1
ATOM 806 O O . LYS A 1 101 ? 12.93 -18.234 -9.078 1 96.62 101 LYS A O 1
ATOM 811 N N . GLU A 1 102 ? 11.75 -19.219 -10.703 1 95.94 102 GLU A N 1
ATOM 812 C CA . GLU A 1 102 ? 10.586 -19.438 -9.859 1 95.94 102 GLU A CA 1
ATOM 813 C C . GLU A 1 102 ? 10.969 -20.172 -8.578 1 95.94 102 GLU A C 1
ATOM 815 O O . GLU A 1 102 ? 10.445 -19.891 -7.504 1 95.94 102 GLU A O 1
ATOM 820 N N . GLU A 1 103 ? 11.852 -21.125 -8.734 1 96.12 103 GLU A N 1
ATOM 821 C CA . GLU A 1 103 ? 12.25 -21.938 -7.594 1 96.12 103 GLU A CA 1
ATOM 822 C C . GLU A 1 103 ? 12.914 -21.094 -6.512 1 96.12 103 GLU A C 1
ATOM 824 O O . GLU A 1 103 ? 12.844 -21.422 -5.328 1 96.12 103 GLU A O 1
ATOM 829 N N . ASP A 1 104 ? 13.57 -19.984 -6.852 1 96.38 104 ASP A N 1
ATOM 830 C CA . ASP A 1 104 ? 14.219 -19.094 -5.898 1 96.38 104 ASP A CA 1
ATOM 831 C C . ASP A 1 104 ? 13.195 -18.484 -4.93 1 96.38 104 ASP A C 1
ATOM 833 O O . ASP A 1 104 ? 13.516 -18.219 -3.77 1 96.38 104 ASP A O 1
ATOM 837 N N . LEU A 1 105 ? 12.008 -18.297 -5.383 1 96.56 105 LEU A N 1
ATOM 838 C CA . LEU A 1 105 ? 10.969 -17.625 -4.609 1 96.56 105 LEU A CA 1
ATOM 839 C C . LEU A 1 105 ? 10.539 -18.469 -3.42 1 96.56 105 LEU A C 1
ATOM 841 O O . LEU A 1 105 ? 9.93 -17.969 -2.477 1 96.56 105 LEU A O 1
ATOM 845 N N . GLN A 1 106 ? 10.852 -19.766 -3.469 1 96.06 106 GLN A N 1
ATOM 846 C CA . GLN A 1 106 ? 10.383 -20.672 -2.43 1 96.06 106 GLN A CA 1
ATOM 847 C C . GLN A 1 106 ? 11.422 -20.812 -1.313 1 96.06 106 GLN A C 1
ATOM 849 O O . GLN A 1 106 ? 11.133 -21.391 -0.264 1 96.06 106 GLN A O 1
ATOM 854 N N . LEU A 1 107 ? 12.586 -20.297 -1.567 1 97 107 LEU A N 1
ATOM 855 C CA . LEU A 1 107 ? 13.648 -20.375 -0.571 1 97 107 LEU A CA 1
ATOM 856 C C . LEU A 1 107 ? 13.375 -19.438 0.597 1 97 107 LEU A C 1
ATOM 858 O O . LEU A 1 107 ? 12.773 -18.375 0.417 1 97 107 LEU A O 1
ATOM 862 N N . ASN A 1 108 ? 13.914 -19.828 1.771 1 96.94 108 ASN A N 1
ATOM 863 C CA . ASN A 1 108 ? 13.703 -19.031 2.975 1 96.94 108 ASN A CA 1
ATOM 864 C C . ASN A 1 108 ? 14.641 -17.828 3.027 1 96.94 108 ASN A C 1
ATOM 866 O O . ASN A 1 108 ? 15.781 -17.906 2.57 1 96.94 108 ASN A O 1
ATOM 870 N N . TRP A 1 109 ? 14.188 -16.781 3.543 1 97.69 109 TRP A N 1
ATOM 871 C CA . TRP A 1 109 ? 14.93 -15.555 3.807 1 97.69 109 TRP A CA 1
ATOM 872 C C . TRP A 1 109 ? 14.609 -15.008 5.195 1 97.69 109 TRP A C 1
ATOM 874 O O . TRP A 1 109 ? 13.438 -14.93 5.578 1 97.69 109 TRP A O 1
ATOM 884 N N . THR A 1 110 ? 15.594 -14.609 5.996 1 97.19 110 THR A N 1
ATOM 885 C CA . THR A 1 110 ? 15.375 -14.258 7.395 1 97.19 110 THR A CA 1
ATOM 886 C C . THR A 1 110 ? 15.953 -12.875 7.703 1 97.19 110 THR A C 1
ATOM 888 O O . THR A 1 110 ? 17.078 -12.57 7.328 1 97.19 110 THR A O 1
ATOM 891 N N . LEU A 1 111 ? 15.211 -12.031 8.336 1 94.06 111 LEU A N 1
ATOM 892 C CA . LEU A 1 111 ? 15.633 -10.742 8.875 1 94.06 111 LEU A CA 1
ATOM 893 C C . LEU A 1 111 ? 15.859 -10.836 10.383 1 94.06 111 LEU A C 1
ATOM 895 O O . LEU A 1 111 ? 14.984 -11.289 11.125 1 94.06 111 LEU A O 1
ATOM 899 N N . ARG A 1 112 ? 16.984 -10.383 10.828 1 94.44 112 ARG A N 1
ATOM 900 C CA . ARG A 1 112 ? 17.344 -10.492 12.242 1 94.44 112 ARG A CA 1
ATOM 901 C C . ARG A 1 112 ? 17.938 -9.188 12.758 1 94.44 112 ARG A C 1
ATOM 903 O O . ARG A 1 112 ? 18.375 -8.344 11.977 1 94.44 112 ARG A O 1
ATOM 910 N N . ASN A 1 113 ? 17.844 -9.055 14.023 1 92.56 113 ASN A N 1
ATOM 911 C CA . ASN A 1 113 ? 18.656 -8.125 14.805 1 92.56 113 ASN A CA 1
ATOM 912 C C . ASN A 1 113 ? 19.422 -8.836 15.922 1 92.56 113 ASN A C 1
ATOM 914 O O . ASN A 1 113 ? 18.891 -9.008 17.016 1 92.56 113 ASN A O 1
ATOM 918 N N . GLY A 1 114 ? 20.719 -9.141 15.57 1 93.75 114 GLY A N 1
ATOM 919 C CA . GLY A 1 114 ? 21.422 -10.055 16.453 1 93.75 114 GLY A CA 1
ATOM 920 C C . GLY A 1 114 ? 20.797 -11.438 16.5 1 93.75 114 GLY A C 1
ATOM 921 O O . GLY A 1 114 ? 20.562 -12.055 15.461 1 93.75 114 GLY A O 1
ATOM 922 N N . ASP A 1 115 ? 20.422 -11.828 17.688 1 93.44 115 ASP A N 1
ATOM 923 C CA . ASP A 1 115 ? 19.859 -13.172 17.875 1 93.44 115 ASP A CA 1
ATOM 924 C C . ASP A 1 115 ? 18.344 -13.164 17.688 1 93.44 115 ASP A C 1
ATOM 926 O O . ASP A 1 115 ? 17.734 -14.227 17.531 1 93.44 115 ASP A O 1
ATOM 930 N N . GLN A 1 116 ? 17.844 -12.008 17.594 1 94.06 116 GLN A N 1
ATOM 931 C CA . GLN A 1 116 ? 16.391 -11.906 17.469 1 94.06 116 GLN A CA 1
ATOM 932 C C . GLN A 1 116 ? 15.953 -12.023 16.016 1 94.06 116 GLN A C 1
ATOM 934 O O . GLN A 1 116 ? 16.406 -11.25 15.164 1 94.06 116 GLN A O 1
ATOM 939 N N . VAL A 1 117 ? 15.086 -12.914 15.766 1 94.19 117 VAL A N 1
ATOM 940 C CA . VAL A 1 117 ? 14.492 -13.055 14.438 1 94.19 117 VAL A CA 1
ATOM 941 C C . VAL A 1 117 ? 13.32 -12.086 14.289 1 94.19 117 VAL A C 1
ATOM 943 O O . VAL A 1 117 ? 12.352 -12.148 15.055 1 94.19 117 VAL A O 1
ATOM 946 N N . LEU A 1 118 ? 13.414 -11.234 13.414 1 90.25 118 LEU A N 1
ATOM 947 C CA . LEU A 1 118 ? 12.367 -10.234 13.188 1 90.25 118 LEU A CA 1
ATOM 948 C C . LEU A 1 118 ? 11.359 -10.727 12.156 1 90.25 118 LEU A C 1
ATOM 950 O O . LEU A 1 118 ? 10.172 -10.422 12.25 1 90.25 118 LEU A O 1
ATOM 954 N N . MET A 1 119 ? 11.797 -11.438 11.133 1 91.94 119 MET A N 1
ATOM 955 C CA . MET A 1 119 ? 10.953 -11.961 10.07 1 91.94 119 MET A CA 1
ATOM 956 C C . MET A 1 119 ? 11.602 -13.172 9.398 1 91.94 119 MET A C 1
ATOM 958 O O . MET A 1 119 ? 12.812 -13.188 9.172 1 91.94 119 MET A O 1
ATOM 962 N N . SER A 1 120 ? 10.93 -14.219 9.172 1 95.44 120 SER A N 1
ATOM 963 C CA . SER A 1 120 ? 11.312 -15.398 8.406 1 95.44 120 SER A CA 1
ATOM 964 C C . SER A 1 120 ? 10.219 -15.805 7.43 1 95.44 120 SER A C 1
ATOM 966 O O . SER A 1 120 ? 9.156 -16.266 7.84 1 95.44 120 SER A O 1
ATOM 968 N N . LYS A 1 121 ? 10.461 -15.578 6.184 1 96.31 121 LYS A N 1
ATOM 969 C CA . LYS A 1 121 ? 9.508 -15.812 5.105 1 96.31 121 LYS A CA 1
ATOM 970 C C . LYS A 1 121 ? 10.203 -16.344 3.857 1 96.31 121 LYS A C 1
ATOM 972 O O . LYS A 1 121 ? 11.438 -16.312 3.768 1 96.31 121 LYS A O 1
ATOM 977 N N . THR A 1 122 ? 9.43 -16.859 2.941 1 97.38 122 THR A N 1
ATOM 978 C CA . THR A 1 122 ? 10.016 -17.203 1.652 1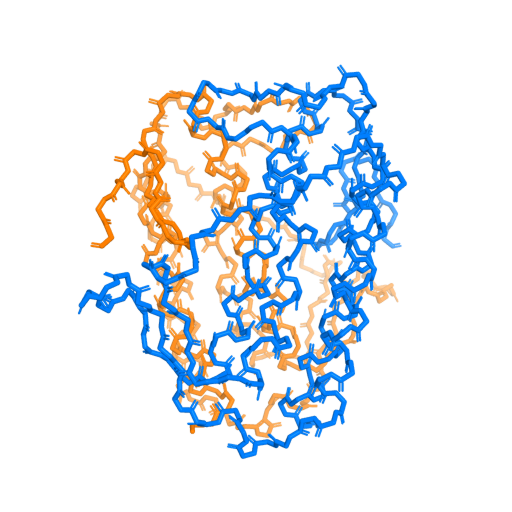 97.38 122 THR A CA 1
ATOM 979 C C . THR A 1 122 ? 10.484 -15.945 0.919 1 97.38 122 THR A C 1
ATOM 981 O O . THR A 1 122 ? 9.992 -14.844 1.186 1 97.38 122 THR A O 1
ATOM 984 N N . LYS A 1 123 ? 11.398 -16.078 0.036 1 97.69 123 LYS A N 1
ATOM 985 C CA . LYS A 1 123 ? 11.891 -14.953 -0.751 1 97.69 123 LYS A CA 1
ATOM 986 C C . LYS A 1 123 ? 10.75 -14.281 -1.517 1 97.69 123 LYS A C 1
ATOM 988 O O . LYS A 1 123 ? 10.719 -13.055 -1.64 1 97.69 123 LYS A O 1
ATOM 993 N N . GLY A 1 124 ? 9.82 -15.086 -2.025 1 97.25 124 GLY A N 1
ATOM 994 C CA . GLY A 1 124 ? 8.641 -14.508 -2.666 1 97.25 124 GLY A CA 1
ATOM 995 C C . GLY A 1 124 ? 7.844 -13.609 -1.747 1 97.25 124 GLY A C 1
ATOM 996 O O . GLY A 1 124 ? 7.414 -12.523 -2.15 1 97.25 124 GLY A O 1
ATOM 997 N N . GLU A 1 125 ? 7.703 -14.008 -0.546 1 96.94 125 GLU A N 1
ATOM 998 C CA . GLU A 1 125 ? 6.957 -13.234 0.439 1 96.94 125 GLU A CA 1
ATOM 999 C C . GLU A 1 125 ? 7.699 -11.953 0.807 1 96.94 125 GLU A C 1
ATOM 1001 O O . GLU A 1 125 ? 7.078 -10.914 1.061 1 96.94 125 GLU A O 1
ATOM 1006 N N . VAL A 1 126 ? 8.984 -12.016 0.886 1 97.38 126 VAL A N 1
ATOM 1007 C CA . VAL A 1 126 ? 9.781 -10.844 1.212 1 97.38 126 VAL A CA 1
ATOM 1008 C C . VAL A 1 126 ? 9.656 -9.805 0.095 1 97.38 126 VAL A C 1
ATOM 1010 O O . VAL A 1 126 ? 9.516 -8.609 0.36 1 97.38 126 VAL A O 1
ATOM 1013 N N . ILE A 1 127 ? 9.727 -10.266 -1.106 1 97.94 127 ILE A N 1
ATOM 1014 C CA . ILE A 1 127 ? 9.57 -9.383 -2.254 1 97.94 127 ILE A CA 1
ATOM 1015 C C . ILE A 1 127 ? 8.195 -8.711 -2.199 1 97.94 127 ILE A C 1
ATOM 1017 O O . ILE A 1 127 ? 8.086 -7.492 -2.369 1 97.94 127 ILE A O 1
ATOM 1021 N N . ARG A 1 128 ? 7.184 -9.484 -1.903 1 97.12 128 ARG A N 1
ATOM 1022 C CA . ARG A 1 128 ? 5.832 -8.961 -1.751 1 97.12 128 ARG A CA 1
ATOM 1023 C C . ARG A 1 128 ? 5.77 -7.934 -0.623 1 97.12 128 ARG A C 1
ATOM 1025 O O . ARG A 1 128 ? 5.129 -6.891 -0.761 1 97.12 128 ARG A O 1
ATOM 1032 N N . HIS A 1 129 ? 6.395 -8.203 0.42 1 96.25 129 HIS A N 1
ATOM 1033 C CA . HIS A 1 129 ? 6.465 -7.301 1.561 1 96.25 129 HIS A CA 1
ATOM 1034 C C . HIS A 1 129 ? 7.078 -5.961 1.164 1 96.25 129 HIS A C 1
ATOM 1036 O O . HIS A 1 129 ? 6.562 -4.902 1.529 1 96.25 129 HIS A O 1
ATOM 1042 N N . SER A 1 130 ? 8.148 -6.059 0.451 1 97.06 130 SER A N 1
ATOM 1043 C CA . SER A 1 130 ? 8.82 -4.852 -0.01 1 97.06 130 SER A CA 1
ATOM 1044 C C . SER A 1 130 ? 7.91 -4.012 -0.897 1 97.06 130 SER A C 1
ATOM 1046 O O . SER A 1 130 ? 7.812 -2.795 -0.724 1 97.06 130 SER A O 1
ATOM 1048 N N . MET A 1 131 ? 7.23 -4.621 -1.827 1 98.06 131 MET A N 1
ATOM 1049 C CA . MET A 1 131 ? 6.355 -3.908 -2.752 1 98.06 131 MET A CA 1
ATOM 1050 C C . MET A 1 131 ? 5.164 -3.303 -2.014 1 98.06 131 MET A C 1
ATOM 1052 O O . MET A 1 131 ? 4.734 -2.191 -2.326 1 98.06 131 MET A O 1
ATOM 1056 N N . SER A 1 132 ? 4.629 -4.027 -1.006 1 97.94 132 SER A N 1
ATOM 1057 C CA . SER A 1 132 ? 3.561 -3.482 -0.173 1 97.94 132 SER A CA 1
ATOM 1058 C C . SER A 1 132 ? 4.035 -2.264 0.61 1 97.94 132 SER A C 1
ATOM 1060 O O . SER A 1 132 ? 3.291 -1.296 0.777 1 97.94 132 SER A O 1
ATOM 1062 N N . GLN A 1 133 ? 5.281 -2.277 1.073 1 97.62 133 GLN A N 1
ATOM 1063 C CA . GLN A 1 133 ? 5.855 -1.146 1.792 1 97.62 133 GLN A CA 1
ATOM 1064 C C . GLN A 1 133 ? 5.957 0.083 0.892 1 97.62 133 GLN A C 1
ATOM 1066 O O . GLN A 1 133 ? 5.691 1.204 1.331 1 97.62 133 GLN A O 1
ATOM 1071 N N . ILE A 1 134 ? 6.375 -0.167 -0.323 1 98.62 134 ILE A N 1
ATOM 1072 C CA . ILE A 1 134 ? 6.457 0.945 -1.264 1 98.62 134 ILE A CA 1
ATOM 1073 C C . ILE A 1 134 ? 5.086 1.61 -1.395 1 98.62 134 ILE A C 1
ATOM 1075 O O . ILE A 1 134 ? 4.973 2.834 -1.293 1 98.62 134 ILE A O 1
ATOM 1079 N N . VAL A 1 135 ? 4.043 0.813 -1.611 1 98.62 135 VAL A N 1
ATOM 1080 C CA . VAL A 1 135 ? 2.682 1.313 -1.756 1 98.62 135 VAL A CA 1
ATOM 1081 C C . VAL A 1 135 ? 2.268 2.061 -0.489 1 98.62 135 VAL A C 1
ATOM 1083 O O . VAL A 1 135 ? 1.727 3.166 -0.561 1 98.62 135 VAL A O 1
ATOM 1086 N N . HIS A 1 136 ? 2.564 1.512 0.671 1 98.62 136 HIS A N 1
ATOM 1087 C CA . HIS A 1 136 ? 2.215 2.064 1.975 1 98.62 136 HIS A CA 1
ATOM 1088 C C . HIS A 1 136 ? 2.867 3.428 2.188 1 98.62 136 HIS A C 1
ATOM 1090 O O . HIS A 1 136 ? 2.178 4.418 2.439 1 98.62 136 HIS A O 1
ATOM 1096 N N . HIS A 1 137 ? 4.152 3.494 2.051 1 98.69 137 HIS A N 1
ATOM 1097 C CA . HIS A 1 137 ? 4.895 4.715 2.346 1 98.69 137 HIS A CA 1
ATOM 1098 C C . HIS A 1 137 ? 4.672 5.77 1.265 1 98.69 137 HIS A C 1
ATOM 1100 O O . HIS A 1 137 ? 4.656 6.969 1.553 1 98.69 137 HIS A O 1
ATOM 1106 N N . ARG A 1 138 ? 4.453 5.328 0.041 1 98.75 138 ARG A N 1
ATOM 1107 C CA . ARG A 1 138 ? 4.078 6.273 -1.008 1 98.75 138 ARG A CA 1
ATOM 1108 C C . ARG A 1 138 ? 2.74 6.934 -0.696 1 98.75 138 ARG A C 1
ATOM 1110 O O . ARG A 1 138 ? 2.568 8.133 -0.923 1 98.75 138 ARG A O 1
ATOM 1117 N N . ALA A 1 139 ? 1.8 6.148 -0.244 1 98.56 139 ALA A N 1
ATOM 1118 C CA . ALA A 1 139 ? 0.504 6.703 0.136 1 98.56 139 ALA A CA 1
ATOM 1119 C C . ALA A 1 139 ? 0.658 7.738 1.249 1 98.56 139 ALA A C 1
ATOM 1121 O O . ALA A 1 139 ? -0.007 8.773 1.235 1 98.56 139 ALA A O 1
ATOM 1122 N N . GLN A 1 140 ? 1.53 7.457 2.24 1 98.62 140 GLN A N 1
ATOM 1123 C CA . GLN A 1 140 ? 1.822 8.438 3.279 1 98.62 140 GLN A CA 1
ATOM 1124 C C . GLN A 1 140 ? 2.354 9.734 2.676 1 98.62 140 GLN A C 1
ATOM 1126 O O . GLN A 1 140 ? 1.864 10.82 2.994 1 98.62 140 GLN A O 1
ATOM 1131 N N . LEU A 1 141 ? 3.326 9.57 1.788 1 98.75 141 LEU A N 1
ATOM 1132 C CA . LEU A 1 141 ? 3.912 10.734 1.14 1 98.75 141 LEU A CA 1
ATOM 1133 C C . LEU A 1 141 ? 2.848 11.531 0.394 1 98.75 141 LEU A C 1
ATOM 1135 O O . LEU A 1 141 ? 2.875 12.766 0.396 1 98.75 141 LEU A O 1
ATOM 1139 N N . GLY A 1 142 ? 1.929 10.859 -0.265 1 98.38 142 GLY A N 1
ATOM 1140 C CA . GLY A 1 142 ? 0.844 11.539 -0.952 1 98.38 142 GLY A CA 1
ATOM 1141 C C . GLY A 1 142 ? 0.037 12.445 -0.041 1 98.38 142 GLY A C 1
ATOM 1142 O O . GLY A 1 142 ? -0.283 13.578 -0.409 1 98.38 142 GLY A O 1
ATOM 1143 N N . VAL A 1 143 ? -0.287 11.938 1.142 1 98.5 143 VAL A N 1
ATOM 1144 C CA . VAL A 1 143 ? -1.028 12.758 2.098 1 98.5 143 VAL A CA 1
ATOM 1145 C C . VAL A 1 143 ? -0.185 13.961 2.512 1 98.5 143 VAL A C 1
ATOM 1147 O O . VAL A 1 143 ? -0.698 15.078 2.623 1 98.5 143 VAL A O 1
ATOM 1150 N N . TYR A 1 144 ? 1.161 13.727 2.762 1 98.75 144 TYR A N 1
ATOM 1151 C CA . TYR A 1 144 ? 2.062 14.82 3.1 1 98.75 144 TYR A CA 1
ATOM 1152 C C . TYR A 1 144 ? 1.989 15.93 2.057 1 98.75 144 TYR A C 1
ATOM 1154 O O . TYR A 1 144 ? 1.787 17.094 2.396 1 98.75 144 TYR A O 1
ATOM 1162 N N . LEU A 1 145 ? 2.137 15.539 0.835 1 98.44 145 LEU A N 1
ATOM 1163 C CA . LEU A 1 145 ? 2.188 16.5 -0.264 1 98.44 145 LEU A CA 1
ATOM 1164 C C . LEU A 1 145 ? 0.855 17.219 -0.412 1 98.44 145 LEU A C 1
ATOM 1166 O O . LEU A 1 145 ? 0.827 18.422 -0.66 1 98.44 145 LEU A O 1
ATOM 1170 N N . ARG A 1 146 ? -0.207 16.531 -0.229 1 97.88 146 ARG A N 1
ATOM 1171 C CA . ARG A 1 146 ? -1.526 17.156 -0.272 1 97.88 146 ARG A CA 1
ATOM 1172 C C . ARG A 1 146 ? -1.666 18.219 0.817 1 97.88 146 ARG A C 1
ATOM 1174 O O . ARG A 1 146 ? -2.195 19.312 0.57 1 97.88 146 ARG A O 1
ATOM 1181 N N . LEU A 1 147 ? -1.188 17.922 1.992 1 98.25 147 LEU A N 1
ATOM 1182 C CA . LEU A 1 147 ? -1.252 18.859 3.105 1 98.25 147 LEU A CA 1
ATOM 1183 C C . LEU A 1 147 ? -0.456 20.125 2.797 1 98.25 147 LEU A C 1
ATOM 1185 O O . LEU A 1 147 ? -0.754 21.188 3.328 1 98.25 147 LEU A O 1
ATOM 1189 N N . LEU A 1 148 ? 0.492 20 1.929 1 98.25 148 LEU A N 1
ATOM 1190 C CA . LEU A 1 148 ? 1.337 21.109 1.517 1 98.25 148 LEU A CA 1
ATOM 1191 C C . LEU A 1 148 ? 0.803 21.75 0.242 1 98.25 148 LEU A C 1
ATOM 1193 O O . LEU A 1 148 ? 1.494 22.562 -0.391 1 98.25 148 LEU A O 1
ATOM 1197 N N . ASP A 1 149 ? -0.343 21.312 -0.232 1 97.69 149 ASP A N 1
ATOM 1198 C CA . ASP A 1 149 ? -1.037 21.844 -1.401 1 97.69 149 ASP A CA 1
ATOM 1199 C C . ASP A 1 149 ? -0.26 21.547 -2.682 1 97.69 149 ASP A C 1
ATOM 1201 O O . ASP A 1 149 ? -0.264 22.344 -3.617 1 97.69 149 ASP A O 1
ATOM 1205 N N . VAL A 1 150 ? 0.458 20.469 -2.682 1 97.31 150 VAL A N 1
ATOM 1206 C CA . VAL A 1 150 ? 1.129 19.984 -3.885 1 97.31 150 VAL A CA 1
ATOM 1207 C C . VAL A 1 150 ? 0.219 19 -4.625 1 97.31 150 VAL A C 1
ATOM 1209 O O . VAL A 1 150 ? -0.253 18.016 -4.047 1 97.31 150 VAL A O 1
ATOM 1212 N N . PRO A 1 151 ? -0.043 19.219 -5.898 1 95.38 151 PRO A N 1
ATOM 1213 C CA . PRO A 1 151 ? -0.835 18.25 -6.648 1 95.38 151 PRO A CA 1
ATOM 1214 C C . PRO A 1 151 ? -0.149 16.891 -6.758 1 95.38 151 PRO A C 1
ATOM 1216 O O . PRO A 1 151 ? 1.067 16.828 -6.953 1 95.38 151 PRO A O 1
ATOM 1219 N N . ILE A 1 152 ? -0.896 15.875 -6.578 1 95.5 152 ILE A N 1
ATOM 1220 C CA . ILE A 1 152 ? -0.29 14.547 -6.605 1 95.5 152 ILE A CA 1
ATOM 1221 C C . ILE A 1 152 ? -0.882 13.734 -7.758 1 95.5 152 ILE A C 1
ATOM 1223 O O . ILE A 1 152 ? -2.014 13.984 -8.18 1 95.5 152 ILE A O 1
ATOM 1227 N N . PRO A 1 153 ? -0.13 12.797 -8.289 1 93.44 153 PRO A N 1
ATOM 1228 C CA . PRO A 1 153 ? -0.638 11.922 -9.344 1 93.44 153 PRO A CA 1
ATOM 1229 C C . PRO A 1 153 ? -1.668 10.914 -8.836 1 93.44 153 PRO A C 1
ATOM 1231 O O . PRO A 1 153 ? -1.745 10.656 -7.633 1 93.44 153 PRO A O 1
ATOM 1234 N N . GLY A 1 154 ? -2.48 10.398 -9.828 1 91.94 154 GLY A N 1
ATOM 1235 C CA . GLY A 1 154 ? -3.326 9.258 -9.5 1 91.94 154 GLY A CA 1
ATOM 1236 C C . GLY A 1 154 ? -2.543 7.977 -9.273 1 91.94 154 GLY A C 1
ATOM 1237 O O . GLY A 1 154 ? -1.536 7.734 -9.938 1 91.94 154 GLY A O 1
ATOM 1238 N N . SER A 1 155 ? -2.996 7.117 -8.344 1 91.81 155 SER A N 1
ATOM 1239 C CA . SER A 1 155 ? -2.338 5.844 -8.062 1 91.81 155 SER A CA 1
ATOM 1240 C C . SER A 1 155 ? -3.234 4.664 -8.43 1 91.81 155 SER A C 1
ATOM 1242 O O . SER A 1 155 ? -2.844 3.807 -9.219 1 91.81 155 SER A O 1
ATOM 1244 N N . TYR A 1 156 ? -4.398 4.523 -7.871 1 90.94 156 TYR A N 1
ATOM 1245 C CA . TYR A 1 156 ? -5.398 3.498 -8.148 1 90.94 156 TYR A CA 1
ATOM 1246 C C . TYR A 1 156 ? -6.711 4.125 -8.609 1 90.94 156 TYR A C 1
ATOM 1248 O O . TYR A 1 156 ? -7.766 3.848 -8.039 1 90.94 156 TYR A O 1
ATOM 1256 N N . GLY A 1 157 ? -6.621 4.812 -9.711 1 80.25 157 GLY A N 1
ATOM 1257 C CA . GLY A 1 157 ? -7.676 5.68 -10.211 1 80.25 157 GLY A CA 1
ATOM 1258 C C . GLY A 1 157 ? -7.324 7.152 -10.133 1 80.25 157 GLY A C 1
ATOM 1259 O O . GLY A 1 157 ? -6.195 7.512 -9.781 1 80.25 157 GLY A O 1
ATOM 126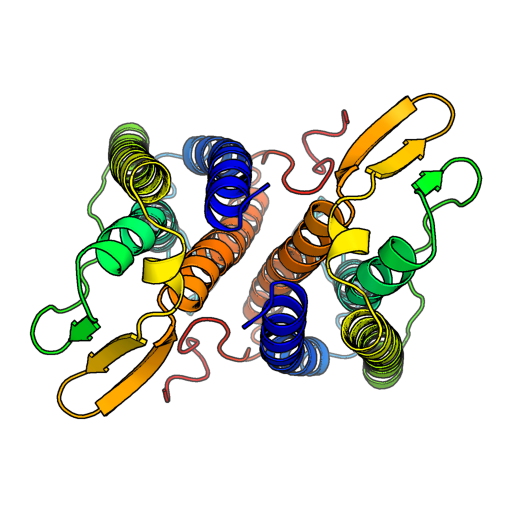0 N N . PRO A 1 158 ? -8.227 7.953 -10.492 1 78.19 158 PRO A N 1
ATOM 1261 C CA . PRO A 1 158 ? -7.945 9.391 -10.523 1 78.19 158 PRO A CA 1
ATOM 1262 C C . PRO A 1 158 ? -7.672 9.977 -9.141 1 78.19 158 PRO A C 1
ATOM 1264 O O . PRO A 1 158 ? -8.109 9.414 -8.133 1 78.19 158 PRO A O 1
ATOM 1267 N N . SER A 1 159 ? -6.793 10.961 -9.141 1 81.81 159 SER A N 1
ATOM 1268 C CA . SER A 1 159 ? -6.676 11.812 -7.961 1 81.81 159 SER A CA 1
ATOM 1269 C C . SER A 1 159 ? -7.555 13.055 -8.086 1 81.81 159 SER A C 1
ATOM 1271 O O . SER A 1 159 ? -8.086 13.344 -9.156 1 81.81 159 SER A O 1
ATOM 1273 N N . ALA A 1 160 ? -7.695 13.688 -6.859 1 83 160 ALA A N 1
ATOM 1274 C CA . ALA A 1 160 ? -8.422 14.953 -6.895 1 83 160 ALA A CA 1
ATOM 1275 C C . ALA A 1 160 ? -7.727 15.961 -7.793 1 83 160 ALA A C 1
ATOM 1277 O O . ALA A 1 160 ? -8.32 16.969 -8.18 1 83 160 ALA A O 1
ATOM 1278 N N . ASP A 1 161 ? -6.559 15.719 -8.195 1 85.5 161 ASP A N 1
ATOM 1279 C CA . ASP A 1 161 ? -5.758 16.641 -8.992 1 85.5 161 ASP A CA 1
ATOM 1280 C C . ASP A 1 161 ? -5.66 16.172 -10.438 1 85.5 161 ASP A C 1
ATOM 1282 O O . ASP A 1 161 ? -5.344 16.969 -11.328 1 85.5 161 ASP A O 1
ATOM 1286 N N . GLU A 1 162 ? -5.77 14.906 -10.656 1 78.12 162 GLU A N 1
ATOM 1287 C CA . GLU A 1 162 ? -5.742 14.281 -11.977 1 78.12 162 GLU A CA 1
ATOM 1288 C C . GLU A 1 162 ? -7.004 13.461 -12.227 1 78.12 162 GLU A C 1
ATOM 1290 O O . GLU A 1 162 ? -7.031 12.258 -11.961 1 78.12 162 GLU A O 1
ATOM 1295 N N . GLN A 1 163 ? -8.062 14.062 -12.641 1 71.38 163 GLN A N 1
ATOM 1296 C CA . GLN A 1 163 ? -9.391 13.461 -12.734 1 71.38 163 GLN A CA 1
ATOM 1297 C C . GLN A 1 163 ? -9.547 12.68 -14.039 1 71.38 163 GLN A C 1
ATOM 1299 O O . GLN A 1 163 ? -10.477 11.883 -14.18 1 71.38 163 GLN A O 1
ATOM 1304 N N . GLY A 1 164 ? -8.688 12.75 -14.984 1 55.41 164 GLY A N 1
ATOM 1305 C CA . GLY A 1 164 ? -8.859 12.047 -16.25 1 55.41 164 GLY A CA 1
ATOM 1306 C C . GLY A 1 164 ? -8.422 10.594 -16.188 1 55.41 164 GLY A C 1
ATOM 1307 O O . GLY A 1 164 ? -7.375 10.281 -15.609 1 55.41 164 GLY A O 1
ATOM 1308 N N . PHE A 1 165 ? -9.383 9.781 -16.234 1 48.16 165 PHE A N 1
ATOM 1309 C CA . PHE A 1 165 ? -8.984 8.383 -16.375 1 48.16 165 PHE A CA 1
ATOM 1310 C C . PHE A 1 165 ? -8.602 8.062 -17.812 1 48.16 165 PHE A C 1
ATOM 1312 O O . PHE A 1 165 ? -9.109 8.68 -18.75 1 48.16 165 PHE A O 1
ATOM 1319 N N . MET B 1 1 ? 4.164 -23.188 -2.494 1 78.12 1 MET B N 1
ATOM 1320 C CA . MET B 1 1 ? 2.779 -22.734 -2.385 1 78.12 1 MET B CA 1
ATOM 1321 C C . MET B 1 1 ? 2.266 -22.219 -3.727 1 78.12 1 MET B C 1
ATOM 1323 O O . MET B 1 1 ? 3.043 -21.719 -4.539 1 78.12 1 MET B O 1
ATOM 1327 N N . SER B 1 2 ? 0.948 -22.453 -3.861 1 90.5 2 SER B N 1
ATOM 1328 C CA . SER B 1 2 ? 0.33 -21.953 -5.086 1 90.5 2 SER B CA 1
ATOM 1329 C C . SER B 1 2 ? 0.106 -20.453 -5.02 1 90.5 2 SER B C 1
ATOM 1331 O O . SER B 1 2 ? 0.275 -19.844 -3.961 1 90.5 2 SER B O 1
ATOM 1333 N N . THR B 1 3 ? -0.181 -19.75 -6.129 1 93.75 3 THR B N 1
ATOM 1334 C CA . THR B 1 3 ? -0.46 -18.312 -6.156 1 93.75 3 THR B CA 1
ATOM 1335 C C . THR B 1 3 ? -1.654 -17.984 -5.266 1 93.75 3 THR B C 1
ATOM 1337 O O . THR B 1 3 ? -1.615 -17.016 -4.504 1 93.75 3 THR B O 1
ATOM 1340 N N . ILE B 1 4 ? -2.658 -18.812 -5.293 1 96.5 4 ILE B N 1
ATOM 1341 C CA . ILE B 1 4 ? -3.881 -18.578 -4.535 1 96.5 4 ILE B CA 1
ATOM 1342 C C . ILE B 1 4 ? -3.59 -18.672 -3.041 1 96.5 4 ILE B C 1
ATOM 1344 O O . ILE B 1 4 ? -4.066 -17.859 -2.252 1 96.5 4 ILE B O 1
ATOM 1348 N N . GLN B 1 5 ? -2.852 -19.609 -2.648 1 95.56 5 GLN B N 1
ATOM 1349 C CA . GLN B 1 5 ? -2.504 -19.766 -1.241 1 95.56 5 GLN B CA 1
ATOM 1350 C C . GLN B 1 5 ? -1.692 -18.578 -0.737 1 95.56 5 GLN B C 1
ATOM 1352 O O . GLN B 1 5 ? -1.868 -18.141 0.401 1 95.56 5 GLN B O 1
ATOM 1357 N N . ASN B 1 6 ? -0.791 -18.094 -1.586 1 95.25 6 ASN B N 1
ATOM 1358 C CA . ASN B 1 6 ? -0.015 -16.906 -1.221 1 95.25 6 ASN B CA 1
ATOM 1359 C C . ASN B 1 6 ? -0.906 -15.68 -1.061 1 95.25 6 ASN B C 1
ATOM 1361 O O . ASN B 1 6 ? -0.72 -14.891 -0.133 1 95.25 6 ASN B O 1
ATOM 1365 N N . LEU B 1 7 ? -1.851 -15.523 -1.996 1 97.5 7 LEU B N 1
ATOM 1366 C CA . LEU B 1 7 ? -2.801 -14.422 -1.909 1 97.5 7 LEU B CA 1
ATOM 1367 C C . LEU B 1 7 ? -3.615 -14.5 -0.623 1 97.5 7 LEU B C 1
ATOM 1369 O O . LEU B 1 7 ? -3.822 -13.492 0.053 1 97.5 7 LEU B O 1
ATOM 1373 N N . LEU B 1 8 ? -4.047 -15.719 -0.332 1 98.06 8 LEU B N 1
ATOM 1374 C CA . LEU B 1 8 ? -4.852 -15.93 0.867 1 98.06 8 LEU B CA 1
ATOM 1375 C C . LEU B 1 8 ? -4.051 -15.602 2.123 1 98.06 8 LEU B C 1
ATOM 1377 O O . LEU B 1 8 ? -4.535 -14.883 3.002 1 98.06 8 LEU B O 1
ATOM 1381 N N . LYS B 1 9 ? -2.873 -16.094 2.213 1 97 9 LYS B N 1
ATOM 1382 C CA . LYS B 1 9 ? -2.004 -15.828 3.355 1 97 9 LYS B CA 1
ATOM 1383 C C . LYS B 1 9 ? -1.769 -14.328 3.525 1 97 9 LYS B C 1
ATOM 1385 O O . LYS B 1 9 ? -1.89 -13.797 4.633 1 97 9 LYS B O 1
ATOM 1390 N N . GLU B 1 10 ? -1.43 -13.648 2.459 1 97.12 10 GLU B N 1
ATOM 1391 C CA . GLU B 1 10 ? -1.195 -12.211 2.496 1 97.12 10 GLU B CA 1
ATOM 1392 C C . GLU B 1 10 ? -2.451 -11.461 2.928 1 97.12 10 GLU B C 1
ATOM 1394 O O . GLU B 1 10 ? -2.379 -10.531 3.742 1 97.12 10 GLU B O 1
ATOM 1399 N N . LEU B 1 11 ? -3.605 -11.844 2.35 1 98.44 11 LEU B N 1
ATOM 1400 C CA . LEU B 1 11 ? -4.867 -11.203 2.709 1 98.44 11 LEU B CA 1
ATOM 1401 C C . LEU B 1 11 ? -5.117 -11.297 4.211 1 98.44 11 LEU B C 1
ATOM 1403 O O . LEU B 1 11 ? -5.488 -10.305 4.848 1 98.44 11 LEU B O 1
ATOM 1407 N N . ILE B 1 12 ? -4.898 -12.445 4.77 1 97.94 12 ILE B N 1
ATOM 1408 C CA . ILE B 1 12 ? -5.141 -12.672 6.188 1 97.94 12 ILE B CA 1
ATOM 1409 C C . ILE B 1 12 ? -4.207 -11.797 7.02 1 97.94 12 ILE B C 1
ATOM 1411 O O . ILE B 1 12 ? -4.645 -11.125 7.957 1 97.94 12 ILE B O 1
ATOM 1415 N N . GLU B 1 13 ? -2.953 -11.734 6.688 1 96.5 13 GLU B N 1
ATOM 1416 C CA . GLU B 1 13 ? -1.974 -10.938 7.422 1 96.5 13 GLU B CA 1
ATOM 1417 C C . GLU B 1 13 ? -2.297 -9.453 7.336 1 96.5 13 GLU B C 1
ATOM 1419 O O . GLU B 1 13 ? -2.303 -8.75 8.352 1 96.5 13 GLU B O 1
ATOM 1424 N N . GLU B 1 14 ? -2.588 -9 6.137 1 97.81 14 GLU B N 1
ATOM 1425 C CA . GLU B 1 14 ? -2.889 -7.586 5.93 1 97.81 14 GLU B CA 1
ATOM 1426 C C . GLU B 1 14 ? -4.191 -7.191 6.613 1 97.81 14 GLU B C 1
ATOM 1428 O O . GLU B 1 14 ? -4.316 -6.078 7.129 1 97.81 14 GLU B O 1
ATOM 1433 N N . SER B 1 15 ? -5.172 -8.102 6.586 1 98.44 15 SER B N 1
ATOM 1434 C CA . SER B 1 15 ? -6.48 -7.777 7.137 1 98.44 15 SER B CA 1
ATOM 1435 C C . SER B 1 15 ? -6.418 -7.617 8.656 1 98.44 15 SER B C 1
ATOM 1437 O O . SER B 1 15 ? -7.176 -6.836 9.234 1 98.44 15 SER B O 1
ATOM 1439 N N . ALA B 1 16 ? -5.523 -8.328 9.32 1 97.62 16 ALA B N 1
ATOM 1440 C CA . ALA B 1 16 ? -5.363 -8.156 10.758 1 97.62 16 ALA B CA 1
ATOM 1441 C C . ALA B 1 16 ? -4.953 -6.727 11.102 1 97.62 16 ALA B C 1
ATOM 1443 O O . ALA B 1 16 ? -5.48 -6.129 12.039 1 97.62 16 ALA B O 1
ATOM 1444 N N . VAL B 1 17 ? -4.059 -6.176 10.352 1 96.94 17 VAL B N 1
ATOM 1445 C CA . VAL B 1 17 ? -3.607 -4.801 10.539 1 96.94 17 VAL B CA 1
ATOM 1446 C C . VAL B 1 17 ? -4.734 -3.834 10.188 1 96.94 17 VAL B C 1
ATOM 1448 O O . VAL B 1 17 ? -4.973 -2.857 10.906 1 96.94 17 VAL B O 1
ATOM 1451 N N . THR B 1 18 ? -5.449 -4.098 9.062 1 98.5 18 THR B N 1
ATOM 1452 C CA . THR B 1 18 ? -6.539 -3.24 8.609 1 98.5 18 THR B CA 1
ATOM 1453 C C . THR B 1 18 ? -7.637 -3.16 9.664 1 98.5 18 THR B C 1
ATOM 1455 O O . THR B 1 18 ? -8.141 -2.074 9.961 1 98.5 18 THR B O 1
ATOM 1458 N N . ARG B 1 19 ? -7.98 -4.32 10.227 1 98.25 19 ARG B N 1
ATOM 1459 C CA . ARG B 1 19 ? -9.008 -4.363 11.258 1 98.25 19 ARG B CA 1
ATOM 1460 C C . ARG B 1 19 ? -8.633 -3.473 12.438 1 98.25 19 ARG B C 1
ATOM 1462 O O . ARG B 1 19 ? -9.453 -2.697 12.93 1 98.25 19 ARG B O 1
ATOM 1469 N N . LYS B 1 20 ? -7.406 -3.596 12.914 1 97.12 20 LYS B N 1
ATOM 1470 C CA . LYS B 1 20 ? -6.93 -2.801 14.039 1 97.12 20 LYS B CA 1
ATOM 1471 C C . LYS B 1 20 ? -6.984 -1.309 13.727 1 97.12 20 LYS B C 1
ATOM 1473 O O . LYS B 1 20 ? -7.328 -0.499 14.586 1 97.12 20 LYS B O 1
ATOM 1478 N N . MET B 1 21 ? -6.637 -0.964 12.539 1 97.81 21 MET B N 1
ATOM 1479 C CA . MET B 1 21 ? -6.66 0.436 12.125 1 97.81 21 MET B CA 1
ATOM 1480 C C . MET B 1 21 ? -8.078 0.984 12.133 1 97.81 21 MET B C 1
ATOM 1482 O O . MET B 1 21 ? -8.328 2.07 12.656 1 97.81 21 MET B O 1
ATOM 1486 N N . LEU B 1 22 ? -9 0.271 11.547 1 98.25 22 LEU B N 1
ATOM 1487 C CA . LEU B 1 22 ? -10.391 0.698 11.469 1 98.25 22 LEU B CA 1
ATOM 1488 C C . LEU B 1 22 ? -11 0.856 12.859 1 98.25 22 LEU B C 1
ATOM 1490 O O . LEU B 1 22 ? -11.805 1.761 13.086 1 98.25 22 LEU B O 1
ATOM 1494 N N . GLU B 1 23 ? -10.57 0.032 13.766 1 97.25 23 GLU B N 1
ATOM 1495 C CA . GLU B 1 23 ? -11.078 0.048 15.133 1 97.25 23 GLU B CA 1
ATOM 1496 C C . GLU B 1 23 ? -10.688 1.335 15.852 1 97.25 23 GLU B C 1
ATOM 1498 O O . GLU B 1 23 ? -11.328 1.726 16.828 1 97.25 23 GLU B O 1
ATOM 1503 N N . ARG B 1 24 ? -9.695 2.035 15.391 1 96.69 24 ARG B N 1
ATOM 1504 C CA . ARG B 1 24 ? -9.117 3.176 16.094 1 96.69 24 ARG B CA 1
ATOM 1505 C C . ARG B 1 24 ? -9.852 4.465 15.734 1 96.69 24 ARG B C 1
ATOM 1507 O O . ARG B 1 24 ? -9.586 5.516 16.312 1 96.69 24 ARG B O 1
ATOM 1514 N N . ILE B 1 25 ? -10.766 4.453 14.812 1 98 25 ILE B N 1
ATOM 1515 C CA . ILE B 1 25 ? -11.422 5.668 14.328 1 98 25 ILE B CA 1
ATOM 1516 C C . ILE B 1 25 ? -12.281 6.266 15.438 1 98 25 ILE B C 1
ATOM 1518 O O . ILE B 1 25 ? -13.18 5.602 15.961 1 98 25 ILE B O 1
ATOM 1522 N N . PRO B 1 26 ? -11.992 7.484 15.805 1 97.75 26 PRO B N 1
ATOM 1523 C CA . PRO B 1 26 ? -12.836 8.125 16.812 1 97.75 26 PRO B CA 1
ATOM 1524 C C . PRO B 1 26 ? -14.258 8.375 16.328 1 97.75 26 PRO B C 1
ATOM 1526 O O . PRO B 1 26 ? -14.453 8.852 15.203 1 97.75 26 PRO B O 1
ATOM 1529 N N . ALA B 1 27 ? -15.25 8.188 17.156 1 95.12 27 ALA B N 1
ATOM 1530 C CA . ALA B 1 27 ? -16.656 8.258 16.797 1 95.12 27 ALA B CA 1
ATOM 1531 C C . ALA B 1 27 ? -17.062 9.672 16.406 1 95.12 27 ALA B C 1
ATOM 1533 O O . ALA B 1 27 ? -17.984 9.875 15.617 1 95.12 27 ALA B O 1
ATOM 1534 N N . ASP B 1 28 ? -16.375 10.648 16.859 1 96.88 28 ASP B N 1
ATOM 1535 C CA . ASP B 1 28 ? -16.766 12.039 16.625 1 96.88 28 ASP B CA 1
ATOM 1536 C C . ASP B 1 28 ? -15.945 12.656 15.508 1 96.88 28 ASP B C 1
ATOM 1538 O O . ASP B 1 28 ? -15.961 13.875 15.312 1 96.88 28 ASP B O 1
ATOM 1542 N N . LYS B 1 29 ? -15.211 11.82 14.719 1 97.81 29 LYS B N 1
ATOM 1543 C CA . LYS B 1 29 ? -14.336 12.375 13.688 1 97.81 29 LYS B CA 1
ATOM 1544 C C . LYS B 1 29 ? -14.688 11.82 12.312 1 97.81 29 LYS B C 1
ATOM 1546 O O . LYS B 1 29 ? -13.875 11.891 11.383 1 97.81 29 LYS B O 1
ATOM 1551 N N . HIS B 1 30 ? -15.805 11.258 12.094 1 96.88 30 HIS B N 1
ATOM 1552 C CA . HIS B 1 30 ? -16.188 10.617 10.844 1 96.88 30 HIS B CA 1
ATOM 1553 C C . HIS B 1 30 ? -16.109 11.594 9.68 1 96.88 30 HIS B C 1
ATOM 1555 O O . HIS B 1 30 ? -15.688 11.227 8.578 1 96.88 30 HIS B O 1
ATOM 1561 N N . ASP B 1 31 ? -16.469 12.836 9.922 1 96.94 31 ASP B N 1
ATOM 1562 C CA . ASP B 1 31 ? -16.547 13.797 8.82 1 96.94 31 ASP B CA 1
ATOM 1563 C C . ASP B 1 31 ? -15.242 14.562 8.664 1 96.94 31 ASP B C 1
ATOM 1565 O O . ASP B 1 31 ? -15.125 15.43 7.797 1 96.94 31 ASP B O 1
ATOM 1569 N N . TRP B 1 32 ? -14.312 14.266 9.492 1 98.19 32 TRP B N 1
ATOM 1570 C CA . TRP B 1 32 ? -13.039 14.977 9.469 1 98.19 32 TRP B CA 1
ATOM 1571 C C . TRP B 1 32 ? -12.219 14.57 8.25 1 98.19 32 TRP B C 1
ATOM 1573 O O . TRP B 1 32 ? -12.242 13.414 7.832 1 98.19 32 TRP B O 1
ATOM 1583 N N . GLN B 1 33 ? -11.484 15.469 7.668 1 98.25 33 GLN B N 1
ATOM 1584 C CA . GLN B 1 33 ? -10.5 15.266 6.605 1 98.25 33 GLN B CA 1
ATOM 1585 C C . GLN B 1 33 ? -9.312 16.203 6.762 1 98.25 33 GLN B C 1
ATOM 1587 O O . GLN B 1 33 ? -9.461 17.328 7.246 1 98.25 33 GLN B O 1
ATOM 1592 N N . PRO B 1 34 ? -8.141 15.766 6.363 1 97.94 34 PRO B N 1
ATOM 1593 C CA . PRO B 1 34 ? -6.949 16.578 6.598 1 97.94 34 PRO B CA 1
ATOM 1594 C C . PRO B 1 34 ? -6.828 17.75 5.621 1 97.94 34 PRO B C 1
ATOM 1596 O O . PRO B 1 34 ? -6.105 18.719 5.887 1 97.94 34 PRO B O 1
ATOM 1599 N N . HIS B 1 35 ? -7.488 17.672 4.48 1 97.5 35 HIS B N 1
ATOM 1600 C CA . HIS B 1 35 ? -7.461 18.625 3.383 1 97.5 35 HIS B CA 1
ATOM 1601 C C . HIS B 1 35 ? -8.773 18.609 2.605 1 97.5 35 HIS B C 1
ATOM 1603 O O . HIS B 1 35 ? -9.422 17.562 2.5 1 97.5 35 HIS B O 1
ATOM 1609 N N . GLU B 1 36 ? -9.195 19.703 2.047 1 96.88 36 GLU B N 1
ATOM 1610 C CA . GLU B 1 36 ? -10.484 19.812 1.363 1 96.88 36 GLU B CA 1
ATOM 1611 C C . GLU B 1 36 ? -10.547 18.859 0.17 1 96.88 36 GLU B C 1
ATOM 1613 O O . GLU B 1 36 ? -11.625 18.391 -0.194 1 96.88 36 GLU B O 1
ATOM 1618 N N . LYS B 1 37 ? -9.375 18.531 -0.392 1 95.56 37 LYS B N 1
ATOM 1619 C CA . LYS B 1 37 ? -9.344 17.641 -1.546 1 95.56 37 LYS B CA 1
ATOM 1620 C C . LYS B 1 37 ? -9.234 16.172 -1.108 1 95.56 37 LYS B C 1
ATOM 1622 O O . LYS B 1 37 ? -9.258 15.266 -1.943 1 95.56 37 LYS B O 1
ATOM 1627 N N . SER B 1 38 ? -9.078 15.906 0.141 1 96.88 38 SER B N 1
ATOM 1628 C CA . SER B 1 38 ? -8.969 14.547 0.666 1 96.88 38 SER B CA 1
ATOM 1629 C C . SER B 1 38 ? -10.344 13.977 1.007 1 96.88 38 SER B C 1
ATOM 1631 O O . SER B 1 38 ? -11.266 14.727 1.327 1 96.88 38 SER B O 1
ATOM 1633 N N . MET B 1 39 ? -10.469 12.68 0.95 1 96.44 39 MET B N 1
ATOM 1634 C CA . MET B 1 39 ? -11.664 12.023 1.469 1 96.44 39 MET B CA 1
ATOM 1635 C C . MET B 1 39 ? -11.805 12.258 2.971 1 96.44 39 MET B C 1
ATOM 1637 O O . MET B 1 39 ? -10.805 12.328 3.686 1 96.44 39 MET B O 1
ATOM 1641 N N . SER B 1 40 ? -13.047 12.305 3.4 1 97.81 40 SER B N 1
ATOM 1642 C CA . SER B 1 40 ? -13.289 12.242 4.84 1 97.81 40 SER B CA 1
ATOM 1643 C C . SER B 1 40 ? -12.945 10.867 5.398 1 97.81 40 SER B C 1
ATOM 1645 O O . SER B 1 40 ? -12.82 9.898 4.648 1 97.81 40 SER B O 1
ATOM 1647 N N . ILE B 1 41 ? -12.773 10.797 6.703 1 98.5 41 ILE B N 1
ATOM 1648 C CA . ILE B 1 41 ? -12.547 9.508 7.355 1 98.5 41 ILE B CA 1
ATOM 1649 C C . ILE B 1 41 ? -13.68 8.547 7.012 1 98.5 41 ILE B C 1
ATOM 1651 O O . ILE B 1 41 ? -13.445 7.375 6.715 1 98.5 41 ILE B O 1
ATOM 1655 N N . LYS B 1 42 ? -14.883 9.016 7.062 1 97.94 42 LYS B N 1
ATOM 1656 C CA . LYS B 1 42 ? -16.031 8.18 6.773 1 97.94 42 LYS B CA 1
ATOM 1657 C C . LYS B 1 42 ? -15.938 7.566 5.375 1 97.94 42 LYS B C 1
ATOM 1659 O O . LYS B 1 42 ? -16.109 6.355 5.207 1 97.94 42 LYS B O 1
ATOM 1664 N N . LYS B 1 43 ? -15.68 8.344 4.398 1 97.38 43 LYS B N 1
ATOM 1665 C CA . LYS B 1 43 ? -15.57 7.867 3.023 1 97.38 43 LYS B CA 1
ATOM 1666 C C . LYS B 1 43 ? -14.383 6.926 2.859 1 97.38 43 LYS B C 1
ATOM 1668 O O . LYS B 1 43 ? -14.508 5.852 2.271 1 97.38 43 LYS B O 1
ATOM 1673 N N . LEU B 1 44 ? -13.242 7.34 3.367 1 98.25 44 LEU B N 1
ATOM 1674 C CA . LEU B 1 44 ? -12.016 6.566 3.232 1 98.25 44 LEU B CA 1
ATOM 1675 C C . LEU B 1 44 ? -12.133 5.215 3.928 1 98.25 44 LEU B C 1
ATOM 1677 O O . LEU B 1 44 ? -11.82 4.18 3.338 1 98.25 44 LEU B O 1
ATOM 1681 N N . ALA B 1 45 ? -12.609 5.23 5.152 1 98.62 45 ALA B N 1
ATOM 1682 C CA . ALA B 1 45 ? -12.734 4.004 5.934 1 98.62 45 ALA B CA 1
ATOM 1683 C C . ALA B 1 45 ? -13.758 3.059 5.312 1 98.62 45 ALA B C 1
ATOM 1685 O O . ALA B 1 45 ? -13.555 1.843 5.289 1 98.62 45 ALA B O 1
ATOM 1686 N N . GLY B 1 46 ? -14.844 3.658 4.887 1 98.38 46 GLY B N 1
ATOM 1687 C CA . GLY B 1 46 ? -15.812 2.836 4.176 1 98.38 46 GLY B CA 1
ATOM 1688 C C . GLY B 1 46 ? -15.227 2.15 2.955 1 98.38 46 GLY B C 1
ATOM 1689 O O . GLY B 1 46 ? -15.492 0.967 2.721 1 98.38 46 GLY B O 1
ATOM 1690 N N . HIS B 1 47 ? -14.461 2.877 2.156 1 97.94 47 HIS B N 1
ATOM 1691 C CA . HIS B 1 47 ? -13.812 2.32 0.974 1 97.94 47 HIS B CA 1
ATOM 1692 C C . HIS B 1 47 ? -12.828 1.214 1.35 1 97.94 47 HIS B C 1
ATOM 1694 O O . HIS B 1 47 ? -12.828 0.145 0.736 1 97.94 47 HIS B O 1
ATOM 1700 N N . ILE B 1 48 ? -12.031 1.433 2.354 1 98.62 48 ILE B N 1
ATOM 1701 C CA . ILE B 1 48 ? -11.094 0.417 2.83 1 98.62 48 ILE B CA 1
ATOM 1702 C C . ILE B 1 48 ? -11.859 -0.852 3.203 1 98.62 48 ILE B C 1
ATOM 1704 O O . ILE B 1 48 ? -11.469 -1.956 2.814 1 98.62 48 ILE B O 1
ATOM 1708 N N . ALA B 1 49 ? -12.922 -0.707 3.93 1 98.69 49 ALA B N 1
ATOM 1709 C CA . ALA B 1 49 ? -13.672 -1.825 4.492 1 98.69 49 ALA B CA 1
ATOM 1710 C C . ALA B 1 49 ? -14.281 -2.689 3.391 1 98.69 49 ALA B C 1
ATOM 1712 O O . ALA B 1 49 ? -14.398 -3.908 3.541 1 98.69 49 ALA B O 1
ATOM 1713 N N . GLU B 1 50 ? -14.641 -2.129 2.307 1 98.12 50 GLU B N 1
ATOM 1714 C CA . GLU B 1 50 ? -15.359 -2.869 1.274 1 98.12 50 GLU B CA 1
ATOM 1715 C C . GLU B 1 50 ? -14.398 -3.508 0.281 1 98.12 50 GLU B C 1
ATOM 1717 O O . GLU B 1 50 ? -14.781 -4.395 -0.483 1 98.12 50 GLU B O 1
ATOM 1722 N N . LEU B 1 51 ? -13.195 -3.121 0.206 1 98 51 LEU B N 1
ATOM 1723 C CA . LEU B 1 51 ? -12.258 -3.439 -0.864 1 98 51 LEU B CA 1
ATOM 1724 C C . LEU B 1 51 ? -12.031 -4.945 -0.96 1 98 51 LEU B C 1
ATOM 1726 O O . LEU B 1 51 ? -11.852 -5.48 -2.055 1 98 51 LEU B O 1
ATOM 1730 N N . PRO B 1 52 ? -12.016 -5.699 0.189 1 98.5 52 PRO B N 1
ATOM 1731 C CA . PRO B 1 52 ? -11.875 -7.152 0.04 1 98.5 52 PRO B CA 1
ATOM 1732 C C . PRO B 1 52 ? -12.977 -7.762 -0.824 1 98.5 52 PRO B C 1
ATOM 1734 O O . PRO B 1 52 ? -12.773 -8.82 -1.43 1 98.5 52 PRO B O 1
ATOM 1737 N N . ASP B 1 53 ? -14.102 -7.109 -0.937 1 97.38 53 ASP B N 1
ATOM 1738 C CA . ASP B 1 53 ? -15.203 -7.602 -1.758 1 97.38 53 ASP B CA 1
ATOM 1739 C C . ASP B 1 53 ? -14.797 -7.668 -3.23 1 97.38 53 ASP B C 1
ATOM 1741 O O . ASP B 1 53 ? -15.398 -8.414 -4.008 1 97.38 53 ASP B O 1
ATOM 1745 N N . TRP B 1 54 ? -13.883 -6.852 -3.648 1 96.38 54 TRP B N 1
ATOM 1746 C CA . TRP B 1 54 ? -13.414 -6.871 -5.027 1 96.38 54 TRP B CA 1
ATOM 1747 C C . TRP B 1 54 ? -12.82 -8.234 -5.383 1 96.38 54 TRP B C 1
ATOM 1749 O O . TRP B 1 54 ? -12.867 -8.656 -6.539 1 96.38 54 TRP B O 1
ATOM 1759 N N . ILE B 1 55 ? -12.227 -8.906 -4.414 1 98.19 55 ILE B N 1
ATOM 1760 C CA . ILE B 1 55 ? -11.664 -10.234 -4.641 1 98.19 55 ILE B CA 1
ATOM 1761 C C . ILE B 1 55 ? -12.781 -11.219 -4.973 1 98.19 55 ILE B C 1
ATOM 1763 O O . ILE B 1 55 ? -12.703 -11.945 -5.965 1 98.19 55 ILE B O 1
ATOM 1767 N N . SER B 1 56 ? -13.836 -11.211 -4.164 1 97.88 56 SER B N 1
ATOM 1768 C CA . SER B 1 56 ? -14.977 -12.078 -4.434 1 97.88 56 SER B CA 1
ATOM 1769 C C . SER B 1 56 ? -15.617 -11.742 -5.777 1 97.88 56 SER B C 1
ATOM 1771 O O . SER B 1 56 ? -15.922 -12.641 -6.566 1 97.88 56 SER B O 1
ATOM 1773 N N . MET B 1 57 ? -15.852 -10.469 -6.016 1 96.69 57 MET B N 1
ATOM 1774 C CA . MET B 1 57 ? -16.453 -10.008 -7.262 1 96.69 57 MET B CA 1
ATOM 1775 C C . MET B 1 57 ? -15.641 -10.484 -8.461 1 96.69 57 MET B C 1
ATOM 1777 O O . MET B 1 57 ? -16.203 -10.922 -9.469 1 96.69 57 MET B O 1
ATOM 1781 N N . THR B 1 58 ? -14.328 -10.398 -8.367 1 97.38 58 THR B N 1
ATOM 1782 C CA . THR B 1 58 ? -13.43 -10.758 -9.453 1 97.38 58 THR B CA 1
ATOM 1783 C C . THR B 1 58 ? -13.578 -12.234 -9.82 1 97.38 58 THR B C 1
ATOM 1785 O O . THR B 1 58 ? -13.57 -12.594 -11 1 97.38 58 THR B O 1
ATOM 1788 N N . PHE B 1 59 ? -13.688 -13.117 -8.82 1 97.12 59 PHE B N 1
ATOM 1789 C CA . PHE B 1 59 ? -13.844 -14.539 -9.078 1 97.12 59 PHE B CA 1
ATOM 1790 C C . PHE B 1 59 ? -15.211 -14.836 -9.688 1 97.12 59 PHE B C 1
ATOM 1792 O O . PHE B 1 59 ? -15.359 -15.766 -10.47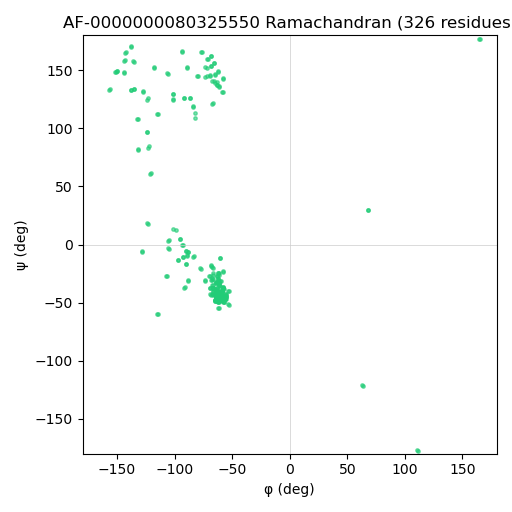7 1 97.12 59 PHE B O 1
ATOM 1799 N N . ASN B 1 60 ? -16.172 -14.023 -9.398 1 96.06 60 ASN B N 1
ATOM 1800 C CA . ASN B 1 60 ? -17.547 -14.406 -9.688 1 96.06 60 ASN B CA 1
ATOM 1801 C C . ASN B 1 60 ? -18.094 -13.648 -10.906 1 96.06 60 ASN B C 1
ATOM 1803 O O . ASN B 1 60 ? -19.234 -13.852 -11.305 1 96.06 60 ASN B O 1
ATOM 1807 N N . THR B 1 61 ? -17.359 -12.781 -11.453 1 96.69 61 THR B N 1
ATOM 1808 C CA . THR B 1 61 ? -17.781 -12.023 -12.625 1 96.69 61 THR B CA 1
ATOM 1809 C C . THR B 1 61 ? -16.641 -11.914 -13.633 1 96.69 61 THR B C 1
ATOM 1811 O O . THR B 1 61 ? -15.5 -12.305 -13.344 1 96.69 61 THR B O 1
ATOM 1814 N N . ASP B 1 62 ? -16.984 -11.398 -14.867 1 96.38 62 ASP B N 1
ATOM 1815 C CA . ASP B 1 62 ? -15.969 -11.156 -15.883 1 96.38 62 ASP B CA 1
ATOM 1816 C C . ASP B 1 62 ? -15.68 -9.664 -16.031 1 96.38 62 ASP B C 1
ATOM 1818 O O . ASP B 1 62 ? -14.93 -9.25 -16.922 1 96.38 62 ASP B O 1
ATOM 1822 N N . GLY B 1 63 ? -16.328 -8.883 -15.188 1 96.19 63 GLY B N 1
ATOM 1823 C CA . GLY B 1 63 ? -16.141 -7.445 -15.227 1 96.19 63 GLY B CA 1
ATOM 1824 C C . GLY B 1 63 ? -17.203 -6.684 -14.445 1 96.19 63 GLY B C 1
ATOM 1825 O O . GLY B 1 63 ? -18.047 -7.289 -13.789 1 96.19 63 GLY B O 1
ATOM 1826 N N . LEU B 1 64 ? -17.047 -5.391 -14.398 1 93.94 64 LEU B N 1
ATOM 1827 C CA . LEU B 1 64 ? -17.969 -4.457 -13.758 1 93.94 64 LEU B CA 1
ATOM 1828 C C . LEU B 1 64 ? -18.172 -3.217 -14.625 1 93.94 64 LEU B C 1
ATOM 1830 O O . LEU B 1 64 ? -17.219 -2.693 -15.203 1 93.94 64 LEU B O 1
ATOM 1834 N N . ASN B 1 65 ? -19.328 -2.855 -14.781 1 94.56 65 ASN B N 1
ATOM 1835 C CA . ASN B 1 65 ? -19.688 -1.646 -15.516 1 94.56 65 ASN B CA 1
ATOM 1836 C C . ASN B 1 65 ? -20.344 -0.607 -14.609 1 94.56 65 ASN B C 1
ATOM 1838 O O . ASN B 1 65 ? -21.5 -0.757 -14.219 1 94.56 65 ASN B O 1
ATOM 1842 N N . PHE B 1 66 ? -19.656 0.503 -14.383 1 90.75 66 PHE B N 1
ATOM 1843 C CA . PHE B 1 66 ? -20.125 1.528 -13.461 1 90.75 66 PHE B CA 1
ATOM 1844 C C . PHE B 1 66 ? -21.375 2.205 -14.016 1 90.75 66 PHE B C 1
ATOM 1846 O O . PHE B 1 66 ? -22.188 2.732 -13.25 1 90.75 66 PHE B O 1
ATOM 1853 N N . ALA B 1 67 ? -21.5 2.26 -15.273 1 92.31 67 ALA B N 1
ATOM 1854 C CA . ALA B 1 67 ? -22.688 2.854 -15.875 1 92.31 67 ALA B CA 1
ATOM 1855 C C . ALA B 1 67 ? -23.953 2.088 -15.469 1 92.31 67 ALA B C 1
ATOM 1857 O O . ALA B 1 67 ? -25.016 2.68 -15.305 1 92.31 67 ALA B O 1
ATOM 1858 N N . ASP B 1 68 ? -23.828 0.814 -15.32 1 91.25 68 ASP B N 1
ATOM 1859 C CA . ASP B 1 68 ? -24.953 -0.044 -14.938 1 91.25 68 ASP B CA 1
ATOM 1860 C C . ASP B 1 68 ? -25.062 -0.139 -13.414 1 91.25 68 ASP B C 1
ATOM 1862 O O . ASP B 1 68 ? -26.172 -0.308 -12.883 1 91.25 68 ASP B O 1
ATOM 1866 N N . TYR B 1 69 ? -23.938 -0.04 -12.781 1 88.19 69 TYR B N 1
ATOM 1867 C CA . TYR B 1 69 ? -23.844 -0.161 -11.328 1 88.19 69 TYR B CA 1
ATOM 1868 C C . TYR B 1 69 ? -23.016 0.962 -10.734 1 88.19 69 TYR B C 1
ATOM 1870 O O . TYR B 1 69 ? -21.844 0.756 -10.383 1 88.19 69 TYR B O 1
ATOM 1878 N N . PRO B 1 70 ? -23.578 2.1 -10.539 1 86.75 70 PRO B N 1
ATOM 1879 C CA . PRO B 1 70 ? -22.812 3.227 -10 1 86.75 70 PRO B CA 1
ATOM 1880 C C . PRO B 1 70 ? -22.25 2.943 -8.617 1 86.75 70 PRO B C 1
ATOM 1882 O O . PRO B 1 70 ? -22.906 2.311 -7.789 1 86.75 70 PRO B O 1
ATOM 1885 N N . TYR B 1 71 ? -21.094 3.311 -8.516 1 83.75 71 TYR B N 1
ATOM 1886 C CA . TYR B 1 71 ? -20.438 3.119 -7.234 1 83.75 71 TYR B CA 1
ATOM 1887 C C . TYR B 1 71 ? -21.188 3.836 -6.117 1 83.75 71 TYR B C 1
ATOM 1889 O O . TYR B 1 71 ? -21.578 5 -6.266 1 83.75 71 TYR B O 1
ATOM 1897 N N . GLN B 1 72 ? -21.422 3.104 -5.027 1 87.81 72 GLN B N 1
ATOM 1898 C CA . GLN B 1 72 ? -21.984 3.67 -3.807 1 87.81 72 GLN B CA 1
ATOM 1899 C C . GLN B 1 72 ? -21.062 3.416 -2.611 1 87.81 72 GLN B C 1
ATOM 1901 O O . GLN B 1 72 ? -20.75 2.266 -2.299 1 87.81 72 GLN B O 1
ATOM 1906 N N . SER B 1 73 ? -20.734 4.449 -1.958 1 90 73 SER B N 1
ATOM 1907 C CA . SER B 1 73 ? -19.938 4.301 -0.75 1 90 73 SER B CA 1
ATOM 1908 C C . SER B 1 73 ? -20.703 3.539 0.33 1 90 73 SER B C 1
ATOM 1910 O O . SER B 1 73 ? -21.906 3.748 0.514 1 90 73 SER B O 1
ATOM 1912 N N . PRO B 1 74 ? -19.984 2.664 1.016 1 94.62 74 PRO B N 1
ATOM 1913 C CA . PRO B 1 74 ? -20.656 1.999 2.131 1 94.62 74 PRO B CA 1
ATOM 1914 C C . PRO B 1 74 ? -21.203 2.982 3.168 1 94.62 74 PRO B C 1
ATOM 1916 O O . PRO B 1 74 ? -20.547 3.988 3.463 1 94.62 74 PRO B O 1
ATOM 1919 N N . VAL B 1 75 ? -22.344 2.627 3.688 1 95.31 75 VAL B N 1
ATOM 1920 C CA . VAL B 1 75 ? -22.953 3.445 4.73 1 95.31 75 VAL B CA 1
ATOM 1921 C C . VAL B 1 75 ? -22.719 2.807 6.094 1 95.31 75 VAL B C 1
ATOM 1923 O O . VAL B 1 75 ? -23.062 1.645 6.312 1 95.31 75 VAL B O 1
ATOM 1926 N N . TRP B 1 76 ? -22.141 3.576 6.969 1 96.62 76 TRP B N 1
ATOM 1927 C CA . TRP B 1 76 ? -21.891 3.131 8.336 1 96.62 76 TRP B CA 1
ATOM 1928 C C . TRP B 1 76 ? -21.922 4.305 9.305 1 96.62 76 TRP B C 1
ATOM 1930 O O . TRP B 1 76 ? -21.656 5.445 8.922 1 96.62 76 TRP B O 1
ATOM 1940 N N . ASN B 1 77 ? -22.328 4.023 10.5 1 94.69 77 ASN B N 1
ATOM 1941 C CA . ASN B 1 77 ? -22.516 5.113 11.453 1 94.69 77 ASN B CA 1
ATOM 1942 C C . ASN B 1 77 ? -21.781 4.832 12.766 1 94.69 77 ASN B C 1
ATOM 1944 O O . ASN B 1 77 ? -21.812 5.652 13.68 1 94.69 77 ASN B O 1
ATOM 1948 N N . SER B 1 78 ? -21.219 3.688 12.93 1 95.31 78 SER B N 1
ATOM 1949 C CA . SER B 1 78 ? -20.406 3.312 14.086 1 95.31 78 SER B CA 1
ATOM 1950 C C . SER B 1 78 ? -19.234 2.424 13.672 1 95.31 78 SER B C 1
ATOM 1952 O O . SER B 1 78 ? -19.266 1.812 12.602 1 95.31 78 SER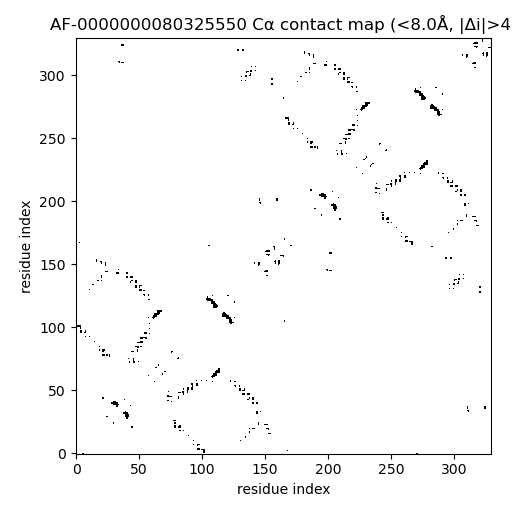 B O 1
ATOM 1954 N N . ASN B 1 79 ? -18.234 2.398 14.508 1 94.88 79 ASN B N 1
ATOM 1955 C CA . ASN B 1 79 ? -17.125 1.5 14.227 1 94.88 79 ASN B CA 1
ATOM 1956 C C . ASN B 1 79 ? -17.578 0.05 14.117 1 94.88 79 ASN B C 1
ATOM 1958 O O . ASN B 1 79 ? -17.031 -0.721 13.328 1 94.88 79 ASN B O 1
ATOM 1962 N N . SER B 1 80 ? -18.547 -0.272 14.969 1 96.62 80 SER B N 1
ATOM 1963 C CA . SER B 1 80 ? -19.094 -1.625 14.898 1 96.62 80 SER B CA 1
ATOM 1964 C C . SER B 1 80 ? -19.688 -1.913 13.523 1 96.62 80 SER B C 1
ATOM 1966 O O . SER B 1 80 ? -19.453 -2.98 12.953 1 96.62 80 SER B O 1
ATOM 1968 N N . ASP B 1 81 ? -20.5 -0.95 12.984 1 97.44 81 ASP B N 1
ATOM 1969 C CA . ASP B 1 81 ? -21.031 -1.071 11.633 1 97.44 81 ASP B CA 1
ATOM 1970 C C . ASP B 1 81 ? -19.906 -1.253 10.617 1 97.44 81 ASP B C 1
ATOM 1972 O O . ASP B 1 81 ? -20 -2.105 9.727 1 97.44 81 ASP B O 1
ATOM 1976 N N . LEU B 1 82 ? -18.938 -0.468 10.719 1 98.31 82 LEU B N 1
ATOM 1977 C CA . LEU B 1 82 ? -17.812 -0.467 9.805 1 98.31 82 LEU B CA 1
ATOM 1978 C C . LEU B 1 82 ? -17.094 -1.811 9.836 1 98.31 82 LEU B C 1
ATOM 1980 O O . LEU B 1 82 ? -16.781 -2.379 8.781 1 98.31 82 LEU B O 1
ATOM 1984 N N . LEU B 1 83 ? -16.844 -2.336 11.016 1 98.38 83 LEU B N 1
ATOM 1985 C CA . LEU B 1 83 ? -16.141 -3.609 11.172 1 98.38 83 LEU B CA 1
ATOM 1986 C C . LEU B 1 83 ? -16.984 -4.762 10.633 1 98.38 83 LEU B C 1
ATOM 1988 O O . LEU B 1 83 ? -16.453 -5.734 10.102 1 98.38 83 LEU B O 1
ATOM 1992 N N . GLU B 1 84 ? -18.234 -4.676 10.773 1 98.38 84 GLU B N 1
ATOM 1993 C CA . GLU B 1 84 ? -19.109 -5.699 10.203 1 98.38 84 GLU B CA 1
ATOM 1994 C C . GLU B 1 84 ? -19 -5.734 8.688 1 98.38 84 GLU B C 1
ATOM 1996 O O . GLU B 1 84 ? -18.969 -6.812 8.086 1 98.38 84 GLU B O 1
ATOM 2001 N N . ILE B 1 85 ? -19.047 -4.555 8.062 1 98.5 85 ILE B N 1
ATOM 2002 C CA . ILE B 1 85 ? -18.859 -4.465 6.617 1 98.5 85 ILE B CA 1
ATOM 2003 C C . ILE B 1 85 ? -17.531 -5.113 6.223 1 98.5 85 ILE B C 1
ATOM 2005 O O . ILE B 1 85 ? -17.484 -5.941 5.312 1 98.5 85 ILE B O 1
ATOM 2009 N N . PHE B 1 86 ? -16.516 -4.777 6.934 1 98.81 86 PHE B N 1
ATOM 2010 C CA . PHE B 1 86 ? -15.172 -5.285 6.652 1 98.81 86 PHE B CA 1
ATOM 2011 C C . PHE B 1 86 ? -15.125 -6.801 6.809 1 98.81 86 PHE B C 1
ATOM 2013 O O . PHE B 1 86 ? -14.617 -7.504 5.938 1 98.81 86 PHE B O 1
ATOM 2020 N N . GLU B 1 87 ? -15.617 -7.316 7.902 1 98.56 87 GLU B N 1
ATOM 2021 C CA . GLU B 1 87 ? -15.57 -8.742 8.203 1 98.56 87 GLU B CA 1
ATOM 2022 C C . GLU B 1 87 ? -16.359 -9.547 7.18 1 98.56 87 GLU B C 1
ATOM 2024 O O . GLU B 1 87 ? -15.93 -10.633 6.777 1 98.56 87 GLU B O 1
ATOM 2029 N N . LYS B 1 88 ? -17.469 -9.078 6.832 1 98.56 88 LYS B N 1
ATOM 2030 C CA . LYS B 1 88 ? -18.266 -9.758 5.812 1 98.56 88 LYS B CA 1
ATOM 2031 C C . LYS B 1 88 ? -17.516 -9.805 4.48 1 98.56 88 LYS B C 1
ATOM 2033 O O . LYS B 1 88 ? -17.469 -10.852 3.828 1 98.56 88 LYS B O 1
ATOM 2038 N N . ALA B 1 89 ? -17 -8.656 4.035 1 98.56 89 ALA B N 1
ATOM 2039 C CA . ALA B 1 89 ? -16.219 -8.594 2.803 1 98.56 89 ALA B CA 1
ATOM 2040 C C . ALA B 1 89 ? -15.023 -9.555 2.857 1 98.56 89 ALA B C 1
ATOM 2042 O O . ALA B 1 89 ? -14.758 -10.281 1.896 1 98.56 89 ALA B O 1
ATOM 2043 N N . LEU B 1 90 ? -14.32 -9.562 4.004 1 98.75 90 LEU B N 1
ATOM 2044 C CA . LEU B 1 90 ? -13.148 -10.398 4.203 1 98.75 90 LEU B CA 1
ATOM 2045 C C . LEU B 1 90 ? -13.516 -11.883 4.125 1 98.75 90 LEU B C 1
ATOM 2047 O O . LEU B 1 90 ? -12.812 -12.672 3.498 1 98.75 90 LEU B O 1
ATOM 2051 N N . GLU B 1 91 ? -14.578 -12.227 4.793 1 98.69 91 GLU B N 1
ATOM 2052 C CA . GLU B 1 91 ? -15.031 -13.617 4.766 1 98.69 91 GLU B CA 1
ATOM 2053 C C . GLU B 1 91 ? -15.336 -14.07 3.344 1 98.69 91 GLU B C 1
ATOM 2055 O O . GLU B 1 91 ? -14.984 -15.18 2.949 1 98.69 91 GLU B O 1
ATOM 2060 N N . GLY B 1 92 ? -16.031 -13.289 2.611 1 98.62 92 GLY B N 1
ATOM 2061 C CA . GLY B 1 92 ? -16.281 -13.602 1.213 1 98.62 92 GLY B CA 1
ATOM 2062 C C . GLY B 1 92 ? -15.008 -13.766 0.403 1 98.62 92 GLY B C 1
ATOM 2063 O O . GLY B 1 92 ? -14.891 -14.688 -0.408 1 98.62 92 GLY B O 1
ATOM 2064 N N . ALA B 1 93 ? -14.109 -12.867 0.587 1 98.75 93 ALA B N 1
ATOM 2065 C CA . ALA B 1 93 ? -12.836 -12.914 -0.117 1 98.75 93 ALA B CA 1
ATOM 2066 C C . ALA B 1 93 ? -12.078 -14.195 0.208 1 98.75 93 ALA B C 1
ATOM 2068 O O . ALA B 1 93 ? -11.578 -14.875 -0.693 1 98.75 93 ALA B O 1
ATOM 2069 N N . LYS B 1 94 ? -11.984 -14.516 1.504 1 98.62 94 LYS B N 1
ATOM 2070 C CA . LYS B 1 94 ? -11.305 -15.734 1.936 1 98.62 94 LYS B CA 1
ATOM 2071 C C . LYS B 1 94 ? -11.938 -16.969 1.303 1 98.62 94 LYS B C 1
ATOM 2073 O O . LYS B 1 94 ? -11.227 -17.828 0.775 1 98.62 94 LYS B O 1
ATOM 2078 N N . THR B 1 95 ? -13.203 -17.016 1.346 1 98.56 95 THR B N 1
ATOM 2079 C CA . THR B 1 95 ? -13.938 -18.156 0.784 1 98.56 95 THR B CA 1
ATOM 2080 C C . THR B 1 95 ? -13.68 -18.281 -0.714 1 98.56 95 THR B C 1
ATOM 2082 O O . THR B 1 95 ? -13.453 -19.375 -1.223 1 98.56 95 THR B O 1
ATOM 2085 N N . SER B 1 96 ? -13.719 -17.172 -1.416 1 98.44 96 SER B N 1
ATOM 2086 C CA . SER B 1 96 ? -13.477 -17.156 -2.855 1 98.44 96 SER B CA 1
ATOM 2087 C C . SER B 1 96 ? -12.062 -17.641 -3.184 1 98.44 96 SER B C 1
ATOM 2089 O O . SER B 1 96 ? -11.867 -18.406 -4.129 1 98.44 96 SER B O 1
ATOM 2091 N N . LEU B 1 97 ? -11.102 -17.172 -2.432 1 98.31 97 LEU B N 1
ATOM 2092 C CA . LEU B 1 97 ? -9.719 -17.594 -2.643 1 98.31 97 LEU B CA 1
ATOM 2093 C C . LEU B 1 97 ? -9.562 -19.078 -2.307 1 98.31 97 LEU B C 1
ATOM 2095 O O . LEU B 1 97 ? -8.883 -19.812 -3.033 1 98.31 97 LEU B O 1
ATOM 2099 N N . GLU B 1 98 ? -10.188 -19.531 -1.246 1 97.56 98 GLU B N 1
ATOM 2100 C CA . GLU B 1 98 ? -10.094 -20.938 -0.83 1 97.56 98 GLU B CA 1
ATOM 2101 C C . GLU B 1 98 ? -10.695 -21.859 -1.879 1 97.56 98 GLU B C 1
ATOM 2103 O O . GLU B 1 98 ? -10.203 -22.969 -2.09 1 97.56 98 GLU B O 1
ATOM 2108 N N . ASN B 1 99 ? -11.672 -21.406 -2.533 1 97.19 99 ASN B N 1
ATOM 2109 C CA . ASN B 1 99 ? -12.391 -22.25 -3.49 1 97.19 99 ASN B CA 1
ATOM 2110 C C . ASN B 1 99 ? -11.898 -22.016 -4.914 1 97.19 99 ASN B C 1
ATOM 2112 O O . ASN B 1 99 ? -12.266 -22.75 -5.828 1 97.19 99 ASN B O 1
ATOM 2116 N N . GLY B 1 100 ? -11.141 -20.922 -5.023 1 96.19 100 GLY B N 1
ATOM 2117 C CA . GLY B 1 100 ? -10.672 -20.562 -6.355 1 96.19 100 GLY B CA 1
ATOM 2118 C C . GLY B 1 100 ? -9.664 -21.547 -6.914 1 96.19 100 GLY B C 1
ATOM 2119 O O . GLY B 1 100 ? -9.039 -22.297 -6.16 1 96.19 100 GLY B O 1
ATOM 2120 N N . LYS B 1 101 ? -9.594 -21.641 -8.305 1 96.62 101 LYS B N 1
ATOM 2121 C CA . LYS B 1 101 ? -8.594 -22.438 -9.016 1 96.62 101 LYS B CA 1
ATOM 2122 C C . LYS B 1 101 ? -7.531 -21.547 -9.656 1 96.62 101 LYS B C 1
ATOM 2124 O O . LYS B 1 101 ? -7.828 -20.422 -10.086 1 96.62 101 LYS B O 1
ATOM 2129 N N . GLU B 1 102 ? -6.324 -22.047 -9.703 1 95.94 102 GLU B N 1
ATOM 2130 C CA . GLU B 1 102 ? -5.227 -21.281 -10.289 1 95.94 102 GLU B CA 1
ATOM 2131 C C . GLU B 1 102 ? -5.574 -20.797 -11.688 1 95.94 102 GLU B C 1
ATOM 2133 O O . GLU B 1 102 ? -5.223 -19.672 -12.07 1 95.94 102 GLU B O 1
ATOM 2138 N N . GLU B 1 103 ? -6.223 -21.641 -12.43 1 96.12 103 GLU B N 1
ATOM 2139 C CA . GLU B 1 103 ? -6.551 -21.328 -13.812 1 96.12 103 GLU B CA 1
ATOM 2140 C C . GLU B 1 103 ? -7.477 -20.109 -13.891 1 96.12 103 GLU B C 1
ATOM 2142 O O . GLU B 1 103 ? -7.457 -19.375 -14.875 1 96.12 103 GLU B O 1
ATOM 2147 N N . ASP B 1 104 ? -8.312 -19.859 -12.883 1 96.38 104 ASP B N 1
ATOM 2148 C CA . ASP B 1 104 ? -9.219 -18.719 -12.836 1 96.38 104 ASP B CA 1
ATOM 2149 C C . ASP B 1 104 ? -8.445 -17.406 -12.867 1 9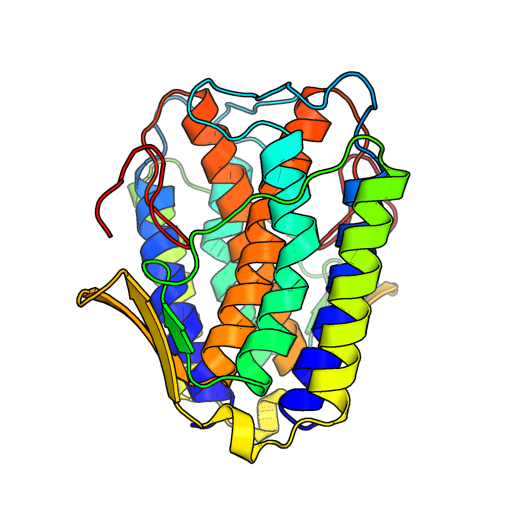6.38 104 ASP B C 1
ATOM 2151 O O . ASP B 1 104 ? -8.93 -16.406 -13.406 1 96.38 104 ASP B O 1
ATOM 2155 N N . LEU B 1 105 ? -7.289 -17.406 -12.312 1 96.56 105 LEU B N 1
ATOM 2156 C CA . LEU B 1 105 ? -6.492 -16.188 -12.156 1 96.56 105 LEU B CA 1
ATOM 2157 C C . LEU B 1 105 ? -6.016 -15.672 -13.508 1 96.56 105 LEU B C 1
ATOM 2159 O O . LEU B 1 105 ? -5.621 -14.516 -13.633 1 96.56 105 LEU B O 1
ATOM 2163 N N . GLN B 1 106 ? -6.047 -16.531 -14.523 1 96.06 106 GLN B N 1
ATOM 2164 C CA . GLN B 1 106 ? -5.508 -16.172 -15.828 1 96.06 106 GLN B CA 1
ATOM 2165 C C . GLN B 1 106 ? -6.598 -15.594 -16.734 1 96.06 106 GLN B C 1
ATOM 2167 O O . GLN B 1 106 ? -6.301 -15.055 -17.797 1 96.06 106 GLN B O 1
ATOM 2172 N N . LEU B 1 107 ? -7.812 -15.719 -16.281 1 97 107 LEU B N 1
ATOM 2173 C CA . LEU B 1 107 ? -8.93 -15.219 -17.078 1 97 107 LEU B CA 1
ATOM 2174 C C . LEU B 1 107 ? -8.977 -13.695 -17.047 1 97 107 LEU B C 1
ATOM 2176 O O . LEU B 1 107 ? -8.594 -13.078 -16.031 1 97 107 LEU B O 1
ATOM 2180 N N . ASN B 1 108 ? -9.539 -13.117 -18.109 1 97 108 ASN B N 1
ATOM 2181 C CA . ASN B 1 108 ? -9.617 -11.664 -18.219 1 97 108 ASN B CA 1
ATOM 2182 C C . ASN B 1 108 ? -10.789 -11.109 -17.406 1 97 108 ASN B C 1
ATOM 2184 O O . ASN B 1 108 ? -11.836 -11.742 -17.297 1 97 108 ASN B O 1
ATOM 2188 N N . TRP B 1 109 ? -10.617 -9.992 -16.859 1 97.62 109 TRP B N 1
ATOM 2189 C CA . TRP B 1 109 ? -11.617 -9.211 -16.141 1 97.62 109 TRP B CA 1
ATOM 2190 C C . TRP B 1 109 ? -11.555 -7.738 -16.547 1 97.62 109 TRP B C 1
ATOM 2192 O O . TRP B 1 109 ? -10.469 -7.152 -16.594 1 97.62 109 TRP B O 1
ATOM 2202 N N . THR B 1 110 ? -12.688 -7.086 -16.828 1 97.19 110 THR B N 1
ATOM 2203 C CA . THR B 1 110 ? -12.688 -5.742 -17.391 1 97.19 110 THR B CA 1
ATOM 2204 C C . THR B 1 110 ? -13.562 -4.805 -16.562 1 97.19 110 THR B C 1
ATOM 2206 O O . THR B 1 110 ? -14.688 -5.148 -16.219 1 97.19 110 THR B O 1
ATOM 2209 N N . LEU B 1 111 ? -13.07 -3.652 -16.219 1 94.06 111 LEU B N 1
ATOM 2210 C CA . LEU B 1 111 ? -13.805 -2.555 -15.602 1 94.06 111 LEU B CA 1
ATOM 2211 C C . LEU B 1 111 ? -14.156 -1.485 -16.625 1 94.06 111 LEU B C 1
ATOM 2213 O O . LEU B 1 111 ? -13.289 -0.992 -17.344 1 94.06 111 LEU B O 1
ATOM 2217 N N . ARG B 1 112 ? -15.406 -1.105 -16.656 1 94.44 112 ARG B N 1
ATOM 2218 C CA . ARG B 1 112 ? -15.859 -0.14 -17.656 1 94.44 112 ARG B CA 1
ATOM 2219 C C . ARG B 1 112 ? -16.781 0.907 -17.031 1 94.44 112 ARG B C 1
ATOM 2221 O O . ARG B 1 112 ? -17.297 0.702 -15.93 1 94.44 112 ARG B O 1
ATOM 2228 N N . ASN B 1 113 ? -16.844 2 -17.703 1 92.62 113 ASN B N 1
ATOM 2229 C CA . ASN B 1 113 ? -17.906 2.988 -17.547 1 92.62 113 ASN B CA 1
ATOM 2230 C C . ASN B 1 113 ? -18.609 3.273 -18.859 1 92.62 113 ASN B C 1
ATOM 2232 O O . ASN B 1 113 ? -18.188 4.141 -19.625 1 92.62 113 ASN B O 1
ATOM 2236 N N . GLY B 1 114 ? -19.766 2.561 -19.016 1 93.75 114 GLY B N 1
ATOM 2237 C CA . GLY B 1 114 ? -20.359 2.562 -20.344 1 93.75 114 GLY B CA 1
ATOM 2238 C C . GLY B 1 114 ? -19.469 1.919 -21.406 1 93.75 114 GLY B C 1
ATOM 2239 O O . GLY B 1 114 ? -19 0.792 -21.219 1 93.75 114 GLY B O 1
ATOM 2240 N N . ASP B 1 115 ? -19.141 2.703 -22.391 1 93.38 115 ASP B N 1
ATOM 2241 C CA . ASP B 1 115 ? -18.344 2.182 -23.5 1 93.38 115 ASP B CA 1
ATOM 2242 C C . ASP B 1 115 ? -16.844 2.34 -23.219 1 93.38 115 ASP B C 1
ATOM 2244 O O . ASP B 1 115 ? -16.016 1.735 -23.906 1 93.38 115 ASP B O 1
ATOM 2248 N N . GLN B 1 116 ? -16.594 3.047 -22.203 1 94 116 GLN B N 1
ATOM 2249 C CA . GLN B 1 116 ? -15.18 3.307 -21.906 1 94 116 GLN B CA 1
ATOM 2250 C C . GLN B 1 116 ? -14.586 2.191 -21.062 1 94 116 GLN B C 1
ATOM 2252 O O . GLN B 1 116 ? -15.094 1.895 -19.969 1 94 116 GLN B O 1
ATOM 2257 N N . VAL B 1 117 ? -13.523 1.641 -21.531 1 94.12 117 VAL B N 1
ATOM 2258 C CA . VAL B 1 117 ? -12.789 0.646 -20.75 1 94.12 117 VAL B CA 1
ATOM 2259 C C . VAL B 1 117 ? -11.836 1.346 -19.797 1 94.12 117 VAL B C 1
ATOM 2261 O O . VAL B 1 117 ? -10.953 2.1 -20.219 1 94.12 117 VAL B O 1
ATOM 2264 N N . LEU B 1 118 ? -12 1.148 -18.594 1 90.38 118 LEU B N 1
ATOM 2265 C CA . LEU B 1 118 ? -11.172 1.777 -17.562 1 90.38 118 LEU B CA 1
ATOM 2266 C C . LEU B 1 118 ? -9.984 0.89 -17.219 1 90.38 118 LEU B C 1
ATOM 2268 O O . LEU B 1 118 ? -8.898 1.39 -16.906 1 90.38 118 LEU B O 1
ATOM 2272 N N . MET B 1 119 ? -10.164 -0.417 -17.188 1 91.94 119 MET B N 1
ATOM 2273 C CA . MET B 1 119 ? -9.125 -1.38 -16.844 1 91.94 119 MET B CA 1
ATOM 2274 C C . MET B 1 119 ? -9.438 -2.752 -17.422 1 91.94 119 MET B C 1
ATOM 2276 O O . MET B 1 119 ? -10.586 -3.188 -17.422 1 91.94 119 MET B O 1
ATOM 2280 N N . SER B 1 120 ? -8.539 -3.412 -18.031 1 95.5 120 SER B N 1
ATOM 2281 C CA . SER B 1 120 ? -8.594 -4.789 -18.516 1 95.5 120 SER B CA 1
ATOM 2282 C C . SER B 1 120 ? -7.348 -5.566 -18.109 1 95.5 120 SER B C 1
ATOM 2284 O O . SER B 1 120 ? -6.254 -5.293 -18.609 1 95.5 120 SER B O 1
ATOM 2286 N N . LYS B 1 121 ? -7.512 -6.461 -17.188 1 96.31 121 LYS B N 1
ATOM 2287 C CA . LYS B 1 121 ? -6.426 -7.242 -16.594 1 96.31 121 LYS B CA 1
ATOM 2288 C C . LYS B 1 121 ? -6.867 -8.672 -16.312 1 96.31 121 LYS B C 1
ATOM 2290 O O . LYS B 1 121 ? -8.062 -8.984 -16.359 1 96.31 121 LYS B O 1
ATOM 2295 N N . THR B 1 122 ? -5.906 -9.531 -16.078 1 97.38 122 THR B N 1
ATOM 2296 C CA . THR B 1 122 ? -6.277 -10.859 -15.609 1 97.38 122 THR B CA 1
ATOM 2297 C C . THR B 1 122 ? -6.91 -10.789 -14.227 1 97.38 122 THR B C 1
ATOM 2299 O O . THR B 1 122 ? -6.688 -9.828 -13.484 1 97.38 122 THR B O 1
ATOM 2302 N N . LYS B 1 123 ? -7.684 -11.75 -13.875 1 97.75 123 LYS B N 1
ATOM 2303 C CA . LYS B 1 123 ? -8.312 -11.789 -12.562 1 97.75 123 LYS B CA 1
ATOM 2304 C C . LYS B 1 123 ? -7.27 -11.758 -11.445 1 97.75 123 LYS B C 1
ATOM 2306 O O . LYS B 1 123 ? -7.477 -11.125 -10.414 1 97.75 123 LYS B O 1
ATOM 2311 N N . GLY B 1 124 ? -6.148 -12.438 -11.672 1 97.25 124 GLY B N 1
ATOM 2312 C CA . GLY B 1 124 ? -5.059 -12.359 -10.711 1 97.25 124 GLY B CA 1
ATOM 2313 C C . GLY B 1 124 ? -4.559 -10.938 -10.5 1 97.25 124 GLY B C 1
ATOM 2314 O O . GLY B 1 124 ? -4.328 -10.523 -9.359 1 97.25 124 GLY B O 1
ATOM 2315 N N . GLU B 1 125 ? -4.457 -10.211 -11.531 1 96.94 125 GLU B N 1
ATOM 2316 C CA . GLU B 1 125 ? -3.992 -8.828 -11.461 1 96.94 125 GLU B CA 1
ATOM 2317 C C . GLU B 1 125 ? -5.02 -7.938 -10.766 1 96.94 125 GLU B C 1
ATOM 2319 O O . GLU B 1 125 ? -4.652 -7.004 -10.047 1 96.94 125 GLU B O 1
ATOM 2324 N N . VAL B 1 126 ? -6.262 -8.18 -11 1 97.31 126 VAL B N 1
ATOM 2325 C CA . VAL B 1 126 ? -7.316 -7.395 -10.359 1 97.31 126 VAL B CA 1
ATOM 2326 C C . VAL B 1 126 ? -7.293 -7.629 -8.852 1 97.31 126 VAL B C 1
ATOM 2328 O O . VAL B 1 126 ? -7.422 -6.684 -8.07 1 97.31 126 VAL B O 1
ATOM 2331 N N . ILE B 1 127 ? -7.145 -8.852 -8.477 1 97.94 127 ILE B N 1
ATOM 2332 C CA . ILE B 1 127 ? -7.059 -9.188 -7.062 1 97.94 127 ILE B CA 1
ATOM 2333 C C . ILE B 1 127 ? -5.867 -8.469 -6.434 1 97.94 127 ILE B C 1
ATOM 2335 O O . ILE B 1 127 ? -5.992 -7.859 -5.367 1 97.94 127 ILE B O 1
ATOM 2339 N N . ARG B 1 128 ? -4.754 -8.492 -7.117 1 97.12 128 ARG B N 1
ATOM 2340 C CA . ARG B 1 128 ? -3.562 -7.781 -6.66 1 97.12 128 ARG B CA 1
ATOM 2341 C C . ARG B 1 128 ? -3.824 -6.281 -6.555 1 97.12 128 ARG B C 1
ATOM 2343 O O . ARG B 1 128 ? -3.396 -5.641 -5.594 1 97.12 128 ARG B O 1
ATOM 2350 N N . HIS B 1 129 ? -4.484 -5.758 -7.477 1 96.25 129 HIS B N 1
ATOM 2351 C CA . HIS B 1 129 ? -4.852 -4.344 -7.48 1 96.25 129 HIS B CA 1
ATOM 2352 C C . HIS B 1 129 ? -5.688 -3.988 -6.258 1 96.25 129 HIS B C 1
ATOM 2354 O O . HIS B 1 129 ? -5.441 -2.969 -5.609 1 96.25 129 HIS B O 1
ATOM 2360 N N . SER B 1 130 ? -6.633 -4.824 -5.996 1 97 130 SER B N 1
ATOM 2361 C CA . SER B 1 130 ? -7.492 -4.609 -4.836 1 97 130 SER B CA 1
ATOM 2362 C C . SER B 1 130 ? -6.688 -4.617 -3.541 1 97 130 SER B C 1
ATOM 2364 O O . SER B 1 130 ? -6.863 -3.742 -2.689 1 97 130 SER B O 1
ATOM 2366 N N . MET B 1 131 ? -5.805 -5.555 -3.379 1 98.06 131 MET B N 1
ATOM 2367 C CA . MET B 1 131 ? -5.004 -5.672 -2.164 1 98.06 131 MET B CA 1
ATOM 2368 C C . MET B 1 131 ? -4.043 -4.496 -2.025 1 98.06 131 MET B C 1
ATOM 2370 O O . MET B 1 131 ? -3.824 -3.994 -0.922 1 98.06 131 MET B O 1
ATOM 2374 N N . SER B 1 132 ? -3.477 -4.031 -3.146 1 97.94 132 SER B N 1
ATOM 2375 C CA . SER B 1 132 ? -2.633 -2.842 -3.125 1 97.94 132 SER B CA 1
ATOM 2376 C C . SER B 1 132 ? -3.428 -1.609 -2.705 1 97.94 132 SER B C 1
ATOM 2378 O O . SER B 1 132 ? -2.92 -0.757 -1.973 1 97.94 132 SER B O 1
ATOM 2380 N N . GLN B 1 133 ? -4.684 -1.513 -3.139 1 97.62 133 GLN B N 1
ATOM 2381 C CA . GLN B 1 133 ? -5.547 -0.4 -2.762 1 97.62 133 GLN B CA 1
ATOM 2382 C C . GLN B 1 133 ? -5.816 -0.397 -1.259 1 97.62 133 GLN B C 1
ATOM 2384 O O . GLN B 1 133 ? -5.836 0.663 -0.628 1 97.62 133 GLN B O 1
ATOM 2389 N N . ILE B 1 134 ? -6.043 -1.577 -0.745 1 98.56 134 ILE B N 1
ATOM 2390 C CA . ILE B 1 134 ? -6.258 -1.67 0.695 1 98.56 134 ILE B CA 1
ATOM 2391 C C . ILE B 1 134 ? -5.051 -1.097 1.435 1 98.56 134 ILE B C 1
ATOM 2393 O O . ILE B 1 134 ? -5.203 -0.27 2.338 1 98.56 134 ILE B O 1
ATOM 2397 N N . VAL B 1 135 ? -3.848 -1.519 1.056 1 98.62 135 VAL B N 1
ATOM 2398 C CA . VAL B 1 135 ? -2.609 -1.054 1.674 1 98.62 135 VAL B CA 1
ATOM 2399 C C . VAL B 1 135 ? -2.49 0.46 1.516 1 98.62 135 VAL B C 1
ATOM 2401 O O . VAL B 1 135 ? -2.186 1.169 2.479 1 98.62 135 VAL B O 1
ATOM 2404 N N . HIS B 1 136 ? -2.787 0.974 0.344 1 98.62 136 HIS B N 1
ATOM 2405 C CA . HIS B 1 136 ? -2.691 2.391 0.007 1 98.62 136 HIS B CA 1
ATOM 2406 C C . HIS B 1 136 ? -3.629 3.227 0.871 1 98.62 136 HIS B C 1
ATOM 2408 O O . HIS B 1 136 ? -3.188 4.148 1.559 1 98.62 136 HIS B O 1
ATOM 2414 N N . HIS B 1 137 ? -4.887 2.898 0.875 1 98.69 137 HIS B N 1
ATOM 2415 C CA . HIS B 1 137 ? -5.887 3.699 1.572 1 98.69 137 HIS B CA 1
ATOM 2416 C C . HIS B 1 137 ? -5.777 3.521 3.082 1 98.69 137 HIS B C 1
ATOM 2418 O O . HIS B 1 137 ? -6.039 4.457 3.842 1 98.69 137 HIS B O 1
ATOM 2424 N N . ARG B 1 138 ? -5.348 2.348 3.516 1 98.75 138 ARG B N 1
ATOM 2425 C CA . ARG B 1 138 ? -5.07 2.162 4.938 1 98.75 138 ARG B CA 1
ATOM 2426 C C . ARG B 1 138 ? -3.939 3.072 5.398 1 98.75 138 ARG B C 1
ATOM 2428 O O . ARG B 1 138 ? -3.996 3.639 6.492 1 98.75 138 ARG B O 1
ATOM 2435 N N . ALA B 1 139 ? -2.906 3.16 4.598 1 98.56 139 ALA B N 1
ATOM 2436 C CA . ALA B 1 139 ? -1.8 4.051 4.93 1 98.56 139 ALA B CA 1
ATOM 2437 C C . ALA B 1 139 ? -2.275 5.5 5.039 1 98.56 139 ALA B C 1
ATOM 2439 O O . ALA B 1 139 ? -1.842 6.238 5.926 1 98.56 139 ALA B O 1
ATOM 2440 N N . GLN B 1 140 ? -3.172 5.926 4.121 1 98.62 140 GLN B N 1
ATOM 2441 C CA . GLN B 1 140 ? -3.766 7.258 4.219 1 98.62 140 GLN B CA 1
ATOM 2442 C C . GLN B 1 140 ? -4.488 7.441 5.547 1 98.62 140 GLN B C 1
ATOM 2444 O O . GLN B 1 140 ? -4.273 8.43 6.246 1 98.62 140 GLN B O 1
ATOM 2449 N N . LEU B 1 141 ? -5.309 6.445 5.863 1 98.75 141 LEU B N 1
ATOM 2450 C CA . LEU B 1 141 ? -6.055 6.508 7.117 1 98.75 141 LEU B CA 1
ATOM 2451 C C . LEU B 1 141 ? -5.105 6.613 8.305 1 98.75 141 LEU B C 1
ATOM 2453 O O . LEU B 1 141 ? -5.387 7.336 9.266 1 98.75 141 LEU B O 1
ATOM 2457 N N . GLY B 1 142 ? -4.008 5.891 8.289 1 98.38 142 GLY B N 1
ATOM 2458 C CA . GLY B 1 142 ? -3.023 5.98 9.352 1 98.38 142 GLY B CA 1
ATOM 2459 C C . GLY B 1 142 ? -2.518 7.395 9.586 1 98.38 142 GLY B C 1
ATOM 2460 O O . GLY B 1 142 ? -2.404 7.84 10.727 1 98.38 142 GLY B O 1
ATOM 2461 N N . VAL B 1 143 ? -2.213 8.086 8.484 1 98.5 143 VAL B N 1
ATOM 2462 C CA . VAL B 1 143 ? -1.756 9.469 8.609 1 98.5 143 VAL B CA 1
ATOM 2463 C C . VAL B 1 143 ? -2.867 10.328 9.203 1 98.5 143 VAL B C 1
ATOM 2465 O O . VAL B 1 143 ? -2.611 11.18 10.062 1 98.5 143 VAL B O 1
ATOM 2468 N N . TYR B 1 144 ? -4.16 10.109 8.727 1 98.75 144 TYR B N 1
ATOM 2469 C CA . TYR B 1 144 ? -5.297 10.828 9.281 1 98.75 144 TYR B CA 1
ATOM 2470 C C . TYR B 1 144 ? -5.348 10.688 10.797 1 98.75 144 TYR B C 1
ATOM 2472 O O . TYR B 1 144 ? -5.43 11.688 11.516 1 98.75 144 TYR B O 1
ATOM 2480 N N . LEU B 1 145 ? -5.289 9.469 11.227 1 98.44 145 LEU B N 1
ATOM 2481 C CA . LEU B 1 145 ? -5.422 9.164 12.648 1 98.44 145 LEU B CA 1
ATOM 2482 C C . LEU B 1 145 ? -4.262 9.758 13.445 1 98.44 145 LEU B C 1
ATOM 2484 O O . LEU B 1 145 ? -4.457 10.281 14.539 1 98.44 145 LEU B O 1
ATOM 2488 N N . ARG B 1 146 ? -3.104 9.711 12.906 1 97.88 146 ARG B N 1
ATOM 2489 C CA . ARG B 1 146 ? -1.944 10.32 13.547 1 97.88 146 ARG B CA 1
ATOM 2490 C C . ARG B 1 146 ? -2.139 11.82 13.719 1 97.88 146 ARG B C 1
ATOM 2492 O O . ARG B 1 146 ? -1.825 12.383 14.773 1 97.88 146 ARG B O 1
ATOM 2499 N N . LEU B 1 147 ? -2.66 12.461 12.703 1 98.25 147 LEU B N 1
ATOM 2500 C CA . LEU B 1 147 ? -2.906 13.898 12.758 1 98.25 147 LEU B CA 1
ATOM 2501 C C . LEU B 1 147 ? -3.908 14.242 13.852 1 98.25 147 LEU B C 1
ATOM 2503 O O . LEU B 1 147 ? -3.891 15.352 14.398 1 98.25 147 LEU B O 1
ATOM 2507 N N . LEU B 1 148 ? -4.719 13.297 14.203 1 98.25 148 LEU B N 1
ATOM 2508 C CA . LEU B 1 148 ? -5.73 13.461 15.242 1 98.25 148 LEU B CA 1
ATOM 2509 C C . LEU B 1 148 ? -5.215 12.961 16.578 1 98.25 148 LEU B C 1
ATOM 2511 O O . LEU B 1 148 ? -5.992 12.789 17.531 1 98.25 148 LEU B O 1
ATOM 2515 N N . ASP B 1 149 ? -3.955 12.555 16.656 1 97.62 149 ASP B N 1
ATOM 2516 C CA . ASP B 1 149 ? -3.27 12.094 17.859 1 97.62 149 ASP B CA 1
ATOM 2517 C C . ASP B 1 149 ? -3.832 10.758 18.344 1 97.62 149 ASP B C 1
ATOM 2519 O O . ASP B 1 149 ? -3.898 10.508 19.547 1 97.62 149 ASP B O 1
ATOM 2523 N N . VAL B 1 150 ? -4.309 9.977 17.406 1 97.31 150 VAL B N 1
ATOM 2524 C CA . VAL B 1 150 ? -4.742 8.617 17.703 1 97.31 150 VAL B CA 1
ATOM 2525 C C . VAL B 1 150 ? -3.58 7.645 17.5 1 97.31 150 VAL B C 1
ATOM 2527 O O . VAL B 1 150 ? -2.98 7.613 16.422 1 97.31 150 VAL B O 1
ATOM 2530 N N . PRO B 1 151 ? -3.24 6.844 18.469 1 95.38 151 PRO B N 1
ATOM 2531 C CA . PRO B 1 151 ? -2.193 5.844 18.25 1 95.38 151 PRO B CA 1
ATOM 2532 C C . PRO B 1 151 ? -2.572 4.816 17.188 1 95.38 151 PRO B C 1
ATOM 2534 O O . PRO B 1 151 ? -3.725 4.383 17.125 1 95.38 151 PRO B O 1
ATOM 2537 N N . ILE B 1 152 ? -1.654 4.504 16.359 1 95.44 152 ILE B N 1
ATOM 2538 C CA . ILE B 1 152 ? -1.967 3.57 15.289 1 95.44 152 ILE B CA 1
ATOM 2539 C C . ILE B 1 152 ? -1.108 2.314 15.43 1 95.44 152 ILE B C 1
ATOM 2541 O O . ILE B 1 152 ? -0.014 2.363 15.992 1 95.44 152 ILE B O 1
ATOM 2545 N N . PRO B 1 153 ? -1.587 1.192 14.945 1 93.5 153 PRO B N 1
ATOM 2546 C CA . PRO B 1 153 ? -0.806 -0.047 14.969 1 93.5 153 PRO B CA 1
ATOM 2547 C C . PRO B 1 153 ? 0.352 -0.033 13.977 1 93.5 153 PRO B C 1
ATOM 2549 O O . PRO B 1 153 ? 0.358 0.773 13.039 1 93.5 153 PRO B O 1
ATOM 2552 N N . GLY B 1 154 ? 1.345 -0.929 14.258 1 92 154 GLY B N 1
ATOM 2553 C CA . GLY B 1 154 ? 2.369 -1.171 13.258 1 92 154 GLY B CA 1
ATOM 2554 C C . GLY B 1 154 ? 1.848 -1.909 12.039 1 92 154 GLY B C 1
ATOM 2555 O O . GLY B 1 154 ? 0.985 -2.781 12.156 1 92 154 GLY B O 1
ATOM 2556 N N . SER B 1 155 ? 2.369 -1.612 10.844 1 91.75 155 SER B N 1
ATOM 2557 C CA . SER B 1 155 ? 1.961 -2.277 9.609 1 91.75 155 SER B CA 1
ATOM 2558 C C . SER B 1 155 ? 3.111 -3.076 9.008 1 91.75 155 SER B C 1
ATOM 2560 O O . SER B 1 155 ? 2.986 -4.285 8.789 1 91.75 155 SER B O 1
ATOM 2562 N N . TYR B 1 156 ? 4.227 -2.492 8.664 1 91.06 156 TYR B N 1
ATOM 2563 C CA . TYR B 1 156 ? 5.434 -3.115 8.133 1 91.06 156 TYR B CA 1
ATOM 2564 C C . TYR B 1 156 ? 6.633 -2.83 9.031 1 91.06 156 TYR B C 1
ATOM 2566 O O . TYR B 1 156 ? 7.664 -2.338 8.57 1 91.06 156 TYR B O 1
ATOM 2574 N N . GLY B 1 157 ? 6.5 -3.289 10.242 1 80.56 157 GLY B N 1
ATOM 2575 C CA . GLY B 1 157 ? 7.402 -2.947 11.328 1 80.56 157 GLY B CA 1
ATOM 2576 C C . GLY B 1 157 ? 6.754 -2.086 12.391 1 80.56 157 GLY B C 1
ATOM 2577 O O . GLY B 1 157 ? 5.551 -1.826 12.344 1 80.56 157 GLY B O 1
ATOM 2578 N N . PRO B 1 158 ? 7.496 -1.71 13.336 1 78.25 158 PRO B N 1
ATOM 2579 C CA . PRO B 1 158 ? 6.938 -0.944 14.453 1 78.25 158 PRO B CA 1
ATOM 2580 C C . PRO B 1 158 ? 6.418 0.426 14.023 1 78.25 158 PRO B C 1
ATOM 2582 O O . PRO B 1 158 ? 6.859 0.97 13.008 1 78.25 158 PRO B O 1
ATOM 2585 N N . SER B 1 159 ? 5.352 0.84 14.703 1 82 159 SER B N 1
ATOM 2586 C CA . SER B 1 159 ? 4.945 2.24 14.625 1 82 159 SER B CA 1
ATOM 2587 C C . SER B 1 159 ? 5.555 3.055 15.766 1 82 159 SER B C 1
ATOM 2589 O O . SER B 1 159 ? 6.117 2.492 16.703 1 82 159 SER B O 1
ATOM 2591 N N . ALA B 1 160 ? 5.43 4.41 15.523 1 83.06 160 ALA B N 1
ATOM 2592 C CA . ALA B 1 160 ? 5.879 5.277 16.609 1 83.06 160 ALA B CA 1
ATOM 2593 C C . ALA B 1 160 ? 5.082 5.02 17.875 1 83.06 160 ALA B C 1
ATOM 2595 O O . ALA B 1 160 ? 5.488 5.43 18.969 1 83.06 160 ALA B O 1
ATOM 2596 N N . ASP B 1 161 ? 4.055 4.32 17.812 1 85.62 161 ASP B N 1
ATOM 2597 C CA . ASP B 1 161 ? 3.164 4.074 18.953 1 85.62 161 ASP B CA 1
ATOM 2598 C C . ASP B 1 161 ? 3.312 2.643 19.453 1 85.62 161 ASP B C 1
ATOM 2600 O O . ASP B 1 161 ? 2.941 2.344 20.594 1 85.62 161 ASP B O 1
ATOM 2604 N N . GLU B 1 162 ? 3.693 1.735 18.609 1 78.19 162 GLU B N 1
ATOM 2605 C CA . GLU B 1 162 ? 3.932 0.332 18.922 1 78.19 162 GLU B CA 1
ATOM 2606 C C . GLU B 1 162 ? 5.359 -0.081 18.562 1 78.19 162 GLU B C 1
ATOM 2608 O O . GLU B 1 162 ? 5.613 -0.557 17.469 1 78.19 162 GLU B O 1
ATOM 2613 N N . GLN B 1 163 ? 6.289 0.138 19.406 1 71.5 163 GLN B N 1
ATOM 2614 C CA . GLN B 1 163 ? 7.715 -0.011 19.141 1 71.5 163 GLN B CA 1
ATOM 2615 C C . GLN B 1 163 ? 8.164 -1.459 19.328 1 71.5 163 GLN B C 1
ATOM 2617 O O . GLN B 1 163 ? 9.258 -1.836 18.891 1 71.5 163 GLN B O 1
ATOM 2622 N N . GLY B 1 164 ? 7.402 -2.346 19.859 1 55.88 164 GLY B N 1
ATOM 2623 C CA . GLY B 1 164 ? 7.84 -3.717 20.062 1 55.88 164 GLY B CA 1
ATOM 2624 C C . GLY B 1 164 ? 7.719 -4.582 18.828 1 55.88 164 GLY B C 1
ATOM 2625 O O . GLY B 1 164 ? 6.742 -4.469 18.078 1 55.88 164 GLY B O 1
ATOM 2626 N N . PHE B 1 165 ? 8.828 -4.953 18.375 1 48.47 165 PHE B N 1
ATOM 2627 C CA . PHE B 1 165 ? 8.75 -5.914 17.281 1 48.47 165 PHE B CA 1
ATOM 2628 C C . PHE B 1 165 ? 8.438 -7.309 17.812 1 48.47 165 PHE B C 1
ATOM 2630 O O . PHE B 1 165 ? 8.789 -7.641 18.953 1 48.47 165 PHE B O 1
#

Secondary structure (DSSP, 8-state):
--HHHHHHHHHHHHHHHHHHHHHT--TT-TT--SSTTSPPHHHHHHHHHHTTHHHHHHHH-SEEETTTS---PPP-SSHHHHHHHHHHHHHHHHHHHHH--GGGGGSEEEEEETTEEEEEEEHHHHHHHHHHHHHHHHHHHHHHHHHTT-----SSS--SS----/--HHHHHHHHHHHHHHHHHHHHHT--TT-TT--SSTTSPPHHHHHHHHHHTTHHHHHHHH-SEEETTTS---PPP-SSHHHHHHHHHHHHHHHHHHHHH--GGGGGSEEEEEETTEEEEEEEHHHHHHHHHHHHHHHHHHHHHHHHHTT-----SSS--SS----